Protein 1YWQ (pdb70)

InterPro domains:
  IPR000415 Nitroreductase-like [G3DSA:3.40.109.10] (5-200)
  IPR000415 Nitroreductase-like [SSF55469] (7-200)
  IPR029479 Nitroreductase [PF00881] (12-179)
  IPR033877 Nitroreductase Frm2/Hbn1-like [PTHR43035] (1-200)
  IPR033877 Nitroreductase Frm2/Hbn1-like [cd02140] (8-198)

Organism: Bacillus cereus (strain ATCC 14579 / DSM 31 / CCUG 7414 / JCM 2152 / NBRC 15305 / NCIMB 9373 / NCTC 2599 / NRRL B-3711) (NCBI:txid226900)

Foldseek 3Di:
DLVPDDDVCLVVVQFAQLAAAADPVDDPVLLVVLLVVLLVQAAVVSLSQKDKDKQFDVRQLVLLVLLLVLVVVVDDPVCSCVVSVSSNRQSRFGIKIWMWGQQVSLVVVCVVCVVCVVPSVVSSVVSSVSSVVSSSSSCVSVQKHKHKADSPPSSVVVVCVVVVNPPRIGTDIMMRIHRRDDDGDDDDDDDPCVVDDDD

Nearest PDB structures (foldseek):
  1ywq-assembly1_A-2  TM=1.005E+00  e=2.066E-36  Bacillus cereus ATCC 14579
  8cqv-assembly1_B  TM=9.689E-01  e=6.704E-22  Bacteroides thetaiotaomicron
  2ifa-assembly3_E  TM=9.629E-01  e=3.256E-21  Streptococcus mutans UA159
  4bn6-assembly1_A  TM=9.451E-01  e=3.525E-19  Lactococcus lactis subsp. lactis Il1403
  4bn9-assembly1_A-2  TM=8.929E-01  e=1.140E-19  Lactococcus lactis subsp. lactis Il1403

Radius of gyration: 18.09 Å; Cα contacts (8 Å, |Δi|>4): 304; chains: 1; bounding box: 46×45×54 Å

Sequence (199 aa):
SATTTNLKEAIVNRRSIRKVTKNDAITKERIEEVLKTALHAPTSFNMQSGRMVVLMDGEHEKFWDIVKETLRARVPAENFEATVERLKGFHAGVGTVLFFEDQATVEKMQENAPLYKDQFPFWSHQGNAMLQHTVWMLLSAEGIGASLQHYNPIVDAEVKETWNIPAEWSLVGQMPFGEPNEQPAERTFLPTEDVVKFY

CATH classification: 3.40.109.10

Solvent-accessible surface area: 11622 Å² total; per-residue (Å²): 84,40,134,112,42,82,131,147,81,18,88,97,93,27,59,19,18,104,112,1,47,92,53,145,58,11,55,150,104,69,5,86,94,3,23,131,74,0,107,157,24,91,34,27,110,103,21,107,1,18,75,39,32,45,6,44,67,54,69,0,55,91,0,2,64,15,0,72,83,21,14,114,94,146,32,78,96,138,69,21,110,82,43,5,89,100,5,121,12,1,57,39,0,4,0,0,1,0,0,0,6,15,63,44,30,4,94,106,28,49,112,96,15,67,157,95,106,97,83,0,52,138,48,4,115,90,6,2,52,93,10,11,76,32,0,26,33,27,1,33,14,31,47,2,3,0,0,52,10,101,25,36,102,59,0,26,81,74,0,41,124,43,37,138,18,55,90,83,49,40,9,20,0,0,0,0,0,0,61,50,82,56,158,48,67,153,120,112,148,134,70,92,117,86,93,70,138,185,261

Structure (mmCIF, N/CA/C/O backbone):
data_1YWQ
#
_entry.id   1YWQ
#
_cell.length_a   80.940
_cell.length_b   80.940
_cell.length_c   91.674
_cell.angle_alpha   90.00
_cell.angle_beta   90.00
_cell.angle_gamma   120.00
#
_symmetry.space_group_name_H-M   'P 31 2 1'
#
loop_
_entity.id
_entity.type
_entity.pdbx_description
1 polymer 'Nitroreductase family protein'
2 non-polymer 'FLAVIN MONONUCLEOTIDE'
3 water water
#
loop_
_atom_site.group_PDB
_atom_site.id
_atom_site.type_symbol
_atom_site.label_atom_id
_atom_site.label_alt_id
_atom_site.label_comp_id
_atom_site.label_asym_id
_atom_site.label_entity_id
_atom_site.label_seq_id
_atom_site.pdbx_PDB_ins_code
_atom_site.Cartn_x
_atom_site.Cartn_y
_atom_site.Cartn_z
_atom_site.occupancy
_atom_site.B_iso_or_equiv
_atom_site.auth_seq_id
_atom_site.auth_comp_id
_atom_site.auth_asym_id
_atom_site.auth_atom_id
_atom_site.pdbx_PDB_model_num
ATOM 1 N N . SER A 1 2 ? 4.719 8.655 10.700 1.00 87.71 2 SER A N 1
ATOM 2 C CA . SER A 1 2 ? 3.595 8.937 9.756 1.00 87.95 2 SER A CA 1
ATOM 3 C C . SER A 1 2 ? 4.113 9.609 8.475 1.00 88.38 2 SER A C 1
ATOM 4 O O . SER A 1 2 ? 3.334 9.962 7.582 1.00 88.15 2 SER A O 1
ATOM 7 N N . ALA A 1 3 ? 5.432 9.779 8.392 1.00 89.27 3 ALA A N 1
ATOM 8 C CA . ALA A 1 3 ? 6.070 10.392 7.225 1.00 90.06 3 ALA A CA 1
ATOM 9 C C . ALA A 1 3 ? 6.389 9.317 6.179 1.00 90.87 3 ALA A C 1
ATOM 10 O O . ALA A 1 3 ? 7.016 9.590 5.148 1.00 90.30 3 ALA A O 1
ATOM 12 N N . THR A 1 4 ? 5.961 8.091 6.474 1.00 91.40 4 THR A N 1
ATOM 13 C CA . THR A 1 4 ? 6.150 6.943 5.589 1.00 91.02 4 THR A CA 1
ATOM 14 C C . THR A 1 4 ? 4.777 6.656 4.980 1.00 90.57 4 THR A C 1
ATOM 15 O O . THR A 1 4 ? 4.658 6.159 3.854 1.00 90.09 4 THR A O 1
ATOM 19 N N . THR A 1 5 ? 3.744 6.979 5.755 1.00 89.82 5 THR A N 1
ATOM 20 C CA . THR A 1 5 ? 2.362 6.805 5.334 1.00 88.50 5 THR A CA 1
ATOM 21 C C . THR A 1 5 ? 2.208 7.664 4.087 1.00 86.72 5 THR A C 1
ATOM 22 O O . THR A 1 5 ? 2.192 7.158 2.962 1.00 88.00 5 THR A O 1
ATOM 26 N N . THR A 1 6 ? 2.124 8.974 4.317 1.00 83.55 6 THR A N 1
ATOM 27 C CA . THR A 1 6 ? 1.964 9.976 3.267 1.00 78.77 6 THR A CA 1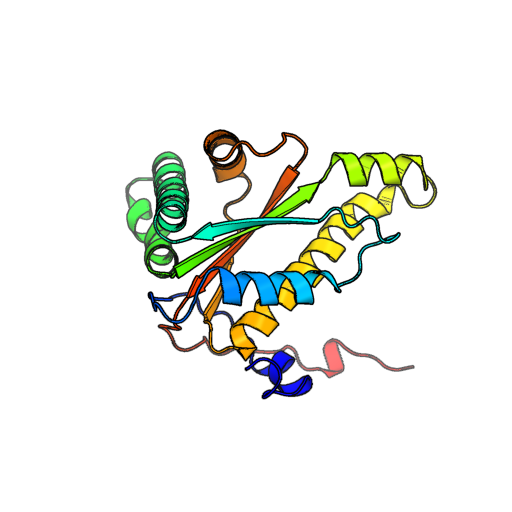
ATOM 28 C C . THR A 1 6 ? 3.055 9.909 2.194 1.00 74.75 6 THR A C 1
ATOM 29 O O . THR A 1 6 ? 4.240 9.774 2.503 1.00 73.31 6 THR A O 1
ATOM 33 N N . ASN A 1 7 ? 2.639 9.996 0.933 1.00 70.66 7 ASN A N 1
ATOM 34 C CA . ASN A 1 7 ? 3.573 9.947 -0.184 1.00 66.91 7 ASN A CA 1
ATOM 35 C 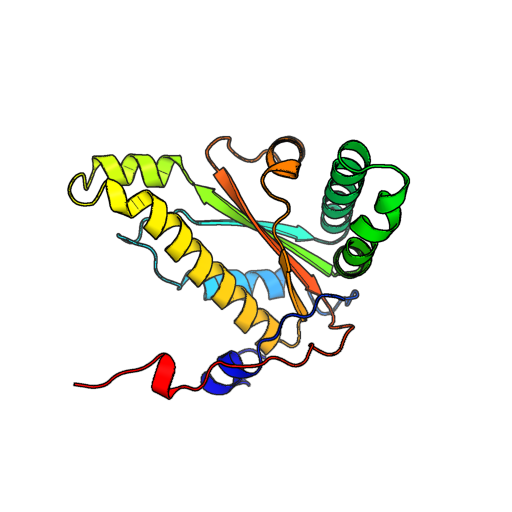C . ASN A 1 7 ? 4.102 11.350 -0.464 1.00 64.63 7 ASN A C 1
ATOM 36 O O . ASN A 1 7 ? 3.600 12.337 0.078 1.00 64.25 7 ASN A O 1
ATOM 41 N N . LEU A 1 8 ? 5.111 11.431 -1.322 1.00 61.14 8 LEU A N 1
ATOM 42 C CA . LEU A 1 8 ? 5.736 12.699 -1.657 1.00 58.15 8 LEU A CA 1
ATOM 43 C C . LEU A 1 8 ? 4.796 13.830 -2.072 1.00 57.55 8 LEU A C 1
ATOM 44 O O . LEU A 1 8 ? 4.749 14.864 -1.409 1.00 57.19 8 LEU A O 1
ATOM 49 N N . LYS A 1 9 ? 4.055 13.645 -3.161 1.00 56.70 9 LYS A N 1
ATOM 50 C CA . LYS A 1 9 ? 3.153 14.691 -3.638 1.00 55.74 9 LYS A CA 1
ATOM 51 C C . LYS A 1 9 ? 2.229 15.270 -2.574 1.00 54.75 9 LYS A C 1
ATOM 52 O O . LYS A 1 9 ? 2.002 16.478 -2.534 1.00 53.83 9 LYS A O 1
ATOM 58 N N . GLU A 1 10 ? 1.685 14.416 -1.719 1.00 54.19 10 GLU A N 1
ATOM 59 C CA . GLU A 1 10 ? 0.792 14.892 -0.674 1.00 53.96 10 GLU A CA 1
ATOM 60 C C . GLU A 1 10 ? 1.543 15.721 0.345 1.00 51.10 10 GLU A C 1
ATOM 61 O O . GLU A 1 10 ? 1.027 16.718 0.839 1.00 51.13 10 GLU A O 1
ATOM 67 N N . ALA A 1 11 ? 2.759 15.297 0.668 1.00 48.20 11 ALA A N 1
ATOM 68 C CA . ALA A 1 11 ? 3.578 16.010 1.639 1.00 45.66 11 ALA A CA 1
ATOM 69 C C . ALA A 1 11 ? 3.826 17.452 1.192 1.00 45.31 11 ALA A C 1
ATOM 70 O O . ALA A 1 11 ? 3.853 18.369 2.015 1.00 45.81 11 ALA A O 1
ATOM 72 N N . ILE A 1 12 ? 3.990 17.643 -0.115 1.00 43.97 12 ILE A N 1
ATOM 73 C CA . ILE A 1 12 ? 4.240 18.960 -0.702 1.00 42.11 12 ILE A CA 1
ATOM 74 C C . ILE A 1 12 ? 3.000 19.848 -0.663 1.00 41.19 12 ILE A C 1
ATOM 75 O O . ILE A 1 12 ? 3.057 21.012 -0.271 1.00 40.65 12 ILE A O 1
ATOM 80 N N . VAL A 1 13 ? 1.883 19.268 -1.081 1.00 41.11 13 VAL A N 1
ATOM 81 C CA . VAL A 1 13 ? 0.604 19.951 -1.162 1.00 40.24 13 VAL A CA 1
ATOM 82 C C . VAL A 1 13 ? -0.128 20.166 0.160 1.00 40.40 13 VAL A C 1
ATOM 83 O O . VAL A 1 13 ? -0.866 21.143 0.312 1.00 40.51 13 VAL A O 1
ATOM 87 N N . ASN A 1 14 ? 0.072 19.266 1.115 1.00 40.07 14 ASN A N 1
ATOM 88 C CA . ASN A 1 14 ? -0.618 19.374 2.397 1.00 41.04 14 ASN A CA 1
ATOM 89 C C . ASN A 1 14 ? 0.112 20.157 3.482 1.00 41.07 14 ASN A C 1
ATOM 90 O O . ASN A 1 14 ? -0.459 20.463 4.533 1.00 41.73 14 ASN A O 1
ATOM 95 N N . ARG A 1 15 ? 1.375 20.475 3.248 1.00 40.06 15 ARG A N 1
ATOM 96 C CA . ARG A 1 15 ? 2.121 21.246 4.229 1.00 39.32 15 ARG A CA 1
ATOM 97 C C . ARG A 1 15 ? 1.564 22.670 4.164 1.00 38.40 15 ARG A C 1
ATOM 98 O O . ARG A 1 15 ? 1.527 23.278 3.092 1.00 38.99 15 ARG A O 1
ATOM 106 N N . ARG A 1 16 ? 1.087 23.178 5.297 1.00 37.20 16 ARG A N 1
ATOM 107 C CA . ARG A 1 16 ? 0.545 24.531 5.357 1.00 36.12 16 ARG A CA 1
ATOM 108 C C . ARG A 1 16 ? 1.089 25.220 6.593 1.00 37.11 16 ARG A C 1
ATOM 109 O O . ARG A 1 16 ? 1.647 24.572 7.476 1.00 38.53 16 ARG A O 1
ATOM 117 N N . SER A 1 17 ? 0.931 26.535 6.661 1.00 37.81 17 SER A N 1
ATOM 118 C CA . SER A 1 17 ? 1.410 27.281 7.817 1.00 39.10 17 SER A CA 1
ATOM 119 C C . SER A 1 17 ? 0.335 27.259 8.906 1.00 40.46 17 SER A C 1
ATOM 120 O O . SER A 1 17 ? -0.767 27.785 8.712 1.00 41.38 17 SER A O 1
ATOM 123 N N . ILE A 1 18 ? 0.645 26.623 10.035 1.00 40.52 18 ILE A N 1
ATOM 124 C CA . ILE A 1 18 ? -0.287 26.562 11.162 1.00 40.56 18 ILE A CA 1
ATOM 125 C C . ILE A 1 18 ? 0.334 27.431 12.249 1.00 41.25 18 ILE A C 1
ATOM 126 O O . ILE A 1 18 ? 1.269 27.011 12.933 1.00 40.91 18 ILE A O 1
ATOM 131 N N . ARG A 1 19 ? -0.196 28.643 12.396 1.00 42.07 19 ARG A N 1
ATOM 132 C CA . ARG A 1 19 ? 0.331 29.615 13.347 1.00 42.60 19 ARG A CA 1
ATOM 133 C C . ARG A 1 19 ? -0.139 29.520 14.802 1.00 42.89 19 ARG A C 1
ATOM 134 O O . ARG A 1 19 ? 0.346 30.255 15.661 1.00 41.51 19 ARG A O 1
ATOM 142 N N . LYS A 1 20 ? -1.082 28.626 15.079 1.00 43.82 20 LYS A N 1
ATOM 143 C CA . LYS A 1 20 ? -1.553 28.421 16.446 1.00 44.69 20 LYS A CA 1
ATOM 144 C C . LYS A 1 20 ? -1.416 26.939 16.720 1.00 45.29 20 LYS A C 1
ATOM 145 O O . LYS A 1 20 ? -2.066 26.123 16.066 1.00 46.08 20 LYS A O 1
ATOM 151 N N . VAL A 1 21 ? -0.548 26.592 17.664 1.00 45.37 21 VAL A N 1
ATOM 152 C CA . VAL A 1 21 ? -0.330 25.197 18.026 1.00 45.24 21 VAL A CA 1
ATOM 153 C C . VAL A 1 21 ? -0.346 25.015 19.546 1.00 47.28 21 VAL A C 1
ATOM 154 O O . VAL A 1 21 ? 0.114 25.881 20.292 1.00 48.20 21 VAL A O 1
ATOM 158 N N . THR A 1 22 ? -0.897 23.895 20.002 1.00 48.64 22 THR A N 1
ATOM 159 C CA . THR A 1 22 ? -0.964 23.608 21.430 1.00 50.83 22 THR A CA 1
ATOM 160 C C . THR A 1 22 ? 0.038 22.522 21.784 1.00 52.74 22 THR A C 1
ATOM 161 O O . THR A 1 22 ? 0.915 22.189 20.986 1.00 52.62 22 THR A O 1
ATOM 165 N N . LYS A 1 23 ? -0.096 21.965 22.981 1.00 54.84 23 LYS A N 1
ATOM 166 C CA . LYS A 1 23 ? 0.816 20.921 23.420 1.00 56.21 23 LYS A CA 1
ATOM 167 C C . LYS A 1 23 ? 0.245 19.517 23.247 1.00 56.54 23 LYS A C 1
ATOM 168 O O . LYS A 1 23 ? -0.964 19.326 23.068 1.00 56.00 23 LYS A O 1
ATOM 174 N N . ASN A 1 24 ? 1.143 18.542 23.281 1.00 57.22 24 ASN A N 1
ATOM 175 C CA . ASN A 1 24 ? 0.793 17.139 23.134 1.00 58.33 24 ASN A CA 1
ATOM 176 C C . ASN A 1 24 ? 2.010 16.335 23.572 1.00 59.89 24 ASN A C 1
ATOM 177 O O . ASN A 1 24 ? 3.123 16.593 23.114 1.00 60.36 24 ASN A O 1
ATOM 182 N N . ASP A 1 25 ? 1.804 15.365 24.458 1.00 61.34 25 ASP A N 1
ATOM 183 C CA . ASP A 1 25 ? 2.913 14.555 24.953 1.00 62.28 25 ASP A CA 1
ATOM 184 C C . ASP A 1 25 ? 3.407 13.501 23.967 1.00 61.26 25 ASP A C 1
ATOM 185 O O . ASP A 1 25 ? 4.445 12.878 24.190 1.00 59.69 25 ASP A O 1
ATOM 190 N N . ALA A 1 26 ? 2.663 13.309 22.879 1.00 60.37 26 ALA A N 1
ATOM 191 C CA . ALA A 1 26 ? 3.032 12.343 21.842 1.00 59.26 26 ALA A CA 1
ATOM 192 C C . ALA A 1 26 ? 4.198 12.904 21.026 1.00 58.59 26 ALA A C 1
ATOM 193 O O . ALA A 1 26 ? 5.024 12.156 20.492 1.00 58.92 26 ALA A O 1
ATOM 195 N N . ILE A 1 27 ? 4.246 14.231 20.938 1.00 56.70 27 ILE A N 1
ATOM 196 C CA . ILE A 1 27 ? 5.293 14.938 20.213 1.00 53.50 27 ILE A CA 1
ATOM 197 C C . ILE A 1 27 ? 6.498 15.020 21.145 1.00 52.20 27 ILE A C 1
ATOM 198 O O . ILE A 1 27 ? 6.599 15.929 21.968 1.00 50.54 27 ILE A O 1
ATOM 203 N N . THR A 1 28 ? 7.406 14.055 21.000 1.00 51.99 28 THR A N 1
ATOM 204 C CA . THR A 1 28 ? 8.597 13.949 21.842 1.00 52.75 28 THR A CA 1
ATOM 205 C C . THR A 1 28 ? 9.920 14.315 21.183 1.00 53.33 28 THR A C 1
ATOM 206 O O . THR A 1 28 ? 10.068 14.244 19.962 1.00 54.28 28 THR A O 1
ATOM 210 N N . LYS A 1 29 ? 10.888 14.678 22.021 1.00 53.36 29 LYS A N 1
ATOM 211 C CA . LYS A 1 29 ? 12.226 15.035 21.573 1.00 53.67 29 LYS A CA 1
ATOM 212 C C . LYS A 1 29 ? 12.774 13.980 20.613 1.00 55.34 29 LYS A C 1
ATOM 213 O O . LYS A 1 29 ? 13.516 14.299 19.686 1.00 56.91 29 LYS A O 1
ATOM 219 N N . GLU A 1 30 ? 12.401 12.724 20.844 1.00 57.09 30 GLU A N 1
ATOM 220 C CA . GLU A 1 30 ? 12.852 11.610 20.016 1.00 57.44 30 GLU A CA 1
ATOM 221 C C . GLU A 1 30 ? 12.265 11.710 18.620 1.00 55.33 30 GLU A C 1
ATOM 222 O O . GLU A 1 30 ? 12.988 11.601 17.632 1.00 54.01 30 GLU A O 1
ATOM 228 N N . ARG A 1 31 ? 10.954 11.916 18.540 1.00 54.13 31 ARG A N 1
ATOM 229 C CA . ARG A 1 31 ? 10.297 12.026 17.246 1.00 54.45 31 ARG A CA 1
ATOM 230 C C . ARG A 1 31 ? 10.871 13.205 16.473 1.00 54.07 31 ARG A C 1
ATOM 231 O O . ARG A 1 31 ? 11.104 13.111 15.268 1.00 56.00 31 ARG A O 1
ATOM 239 N N . ILE A 1 32 ? 11.101 14.314 17.168 1.00 52.55 32 ILE A N 1
ATOM 240 C CA . ILE A 1 32 ? 11.662 15.502 16.540 1.00 52.05 32 ILE A CA 1
ATOM 241 C C . ILE A 1 32 ? 13.040 15.155 15.997 1.00 52.47 32 ILE A C 1
ATOM 242 O O . ILE A 1 32 ? 13.400 15.524 14.879 1.00 51.40 32 ILE A O 1
ATOM 247 N N . GLU A 1 33 ? 13.798 14.437 16.814 1.00 53.76 33 GLU A N 1
ATOM 248 C CA . GLU A 1 33 ? 15.139 13.995 16.472 1.00 54.94 33 GLU A CA 1
ATOM 249 C C . GLU A 1 33 ? 15.141 13.304 15.107 1.00 53.95 33 GLU A C 1
ATOM 250 O O . GLU A 1 33 ? 15.953 13.624 14.238 1.00 53.06 33 GLU A O 1
ATOM 256 N N . GLU A 1 34 ? 14.234 12.350 14.923 1.00 52.96 34 GLU A N 1
ATOM 257 C CA . GLU A 1 34 ? 14.156 11.632 13.659 1.00 54.34 34 GLU A CA 1
ATOM 258 C C . GLU A 1 34 ? 13.927 12.577 12.491 1.00 51.61 34 GLU A C 1
ATOM 259 O O . GLU A 1 34 ? 14.611 12.489 11.470 1.00 51.75 34 GLU A O 1
ATOM 265 N N . VAL A 1 35 ? 12.966 13.481 12.645 1.00 48.80 35 VAL A N 1
ATOM 266 C CA . VAL A 1 35 ? 12.649 14.439 11.595 1.00 46.17 35 VAL A CA 1
ATOM 267 C C . VAL A 1 35 ? 13.871 15.235 11.152 1.00 45.63 35 VAL A C 1
ATOM 268 O O . VAL A 1 35 ? 14.125 15.382 9.962 1.00 45.32 35 VAL A O 1
ATOM 272 N N . LEU A 1 36 ? 14.626 15.750 12.114 1.00 45.12 36 LEU A N 1
ATOM 273 C CA . LEU A 1 36 ? 15.809 16.528 11.796 1.00 45.32 36 LEU A CA 1
ATOM 274 C C . LEU A 1 36 ? 16.909 15.708 11.147 1.00 47.75 36 LEU A C 1
ATOM 275 O O . LEU A 1 36 ? 17.662 16.233 10.319 1.00 48.36 36 LEU A O 1
ATOM 280 N N . LYS A 1 37 ? 17.010 14.429 11.513 1.00 48.56 37 LYS A N 1
ATOM 281 C CA . LYS A 1 37 ? 18.047 13.579 10.939 1.00 48.26 37 LYS A CA 1
ATOM 282 C C . LYS A 1 37 ? 17.735 13.291 9.475 1.00 46.20 37 LYS A C 1
ATOM 283 O O . LYS A 1 37 ? 18.637 13.169 8.647 1.00 45.83 37 LYS A O 1
ATOM 289 N N . THR A 1 38 ? 16.451 13.202 9.155 1.00 44.28 38 THR A N 1
ATOM 290 C CA . THR A 1 38 ? 16.037 12.957 7.784 1.00 43.12 38 THR A CA 1
ATOM 291 C C . THR A 1 38 ? 16.219 14.240 6.973 1.00 43.06 38 THR A C 1
ATOM 292 O O . THR A 1 38 ? 16.758 14.216 5.865 1.00 44.68 38 THR A O 1
ATOM 296 N N . ALA A 1 39 ? 15.771 15.357 7.545 1.00 41.38 39 ALA A N 1
ATOM 297 C CA . ALA A 1 39 ? 15.853 16.667 6.904 1.00 38.76 39 ALA A CA 1
ATOM 298 C C . ALA A 1 39 ? 17.280 17.043 6.531 1.00 38.18 39 ALA A C 1
ATOM 299 O O . ALA A 1 39 ? 17.497 17.760 5.554 1.00 37.35 39 ALA A O 1
ATOM 301 N N . LEU A 1 40 ? 18.253 16.564 7.301 1.00 36.72 40 LEU A N 1
ATOM 302 C CA . LEU A 1 40 ? 19.643 16.875 7.013 1.00 36.45 40 LEU A CA 1
ATOM 303 C C . LEU A 1 40 ? 20.135 16.240 5.721 1.00 37.17 40 LEU A C 1
ATOM 304 O O . LEU A 1 40 ? 21.306 16.372 5.361 1.00 38.12 40 LEU A O 1
ATOM 309 N N . HIS A 1 41 ? 19.245 15.549 5.017 1.00 36.72 41 HIS A N 1
ATOM 310 C CA . HIS A 1 41 ? 19.627 14.967 3.739 1.00 36.70 41 HIS A CA 1
ATOM 311 C C . HIS A 1 41 ? 19.432 16.005 2.644 1.00 36.13 41 HIS A C 1
ATOM 312 O O . HIS A 1 41 ? 19.773 15.767 1.488 1.00 36.52 41 HIS A O 1
ATOM 319 N N . ALA A 1 42 ? 18.865 17.153 3.011 1.00 35.17 42 ALA A N 1
ATOM 320 C CA . ALA A 1 42 ? 18.675 18.239 2.058 1.00 34.44 42 ALA A CA 1
ATOM 321 C C . ALA A 1 42 ? 20.102 18.626 1.678 1.00 33.52 42 ALA A C 1
ATOM 322 O O . ALA A 1 42 ? 21.004 18.571 2.509 1.00 33.49 42 ALA A O 1
ATOM 324 N N . PRO A 1 43 ? 20.329 19.017 0.419 1.00 32.56 43 PRO A N 1
ATOM 325 C CA . PRO A 1 43 ? 21.674 19.394 -0.031 1.00 31.88 43 PRO A CA 1
ATOM 326 C C . PRO A 1 43 ? 22.160 20.803 0.316 1.00 32.81 43 PRO A C 1
ATOM 327 O O . PRO A 1 43 ? 21.366 21.701 0.599 1.00 32.20 43 PRO A O 1
ATOM 331 N N . THR A 1 44 ? 23.482 20.972 0.293 1.00 32.79 44 THR A N 1
ATOM 332 C CA . THR A 1 44 ? 24.131 22.257 0.555 1.00 32.61 44 THR A CA 1
ATOM 333 C C . THR A 1 44 ? 25.195 22.469 -0.531 1.00 32.29 44 THR A C 1
ATOM 334 O O . THR A 1 44 ? 25.752 21.502 -1.048 1.00 31.00 44 THR A O 1
ATOM 338 N N . SER A 1 45 ? 25.462 23.723 -0.891 1.00 32.68 45 SER A N 1
ATOM 339 C CA . SER A 1 45 ? 26.459 24.019 -1.921 1.00 34.33 45 SER A CA 1
ATOM 340 C C . SER A 1 45 ? 27.819 23.477 -1.497 1.00 35.67 45 SER A C 1
ATOM 341 O O . SER A 1 45 ? 28.275 23.742 -0.381 1.00 36.78 45 SER A O 1
ATOM 344 N N . PHE A 1 46 ? 28.471 22.729 -2.388 1.00 35.84 46 PHE A N 1
ATOM 345 C CA . PHE A 1 46 ? 29.764 22.123 -2.078 1.00 35.96 46 PHE A CA 1
ATOM 346 C C . PHE A 1 46 ? 29.637 21.263 -0.827 1.00 35.82 46 PHE A C 1
ATOM 347 O O . PHE A 1 46 ? 30.625 20.983 -0.151 1.00 34.57 46 PHE A O 1
ATOM 355 N N . ASN A 1 47 ? 28.410 20.861 -0.514 1.00 35.15 47 ASN A N 1
ATOM 356 C CA . ASN A 1 47 ? 28.167 20.043 0.657 1.00 35.10 47 ASN A CA 1
ATOM 357 C C . ASN A 1 47 ? 28.805 20.691 1.884 1.00 34.15 47 ASN A C 1
ATOM 358 O O . ASN A 1 47 ? 29.247 19.998 2.795 1.00 34.30 47 ASN A O 1
ATOM 363 N N . MET A 1 48 ? 28.850 22.023 1.905 1.00 33.69 48 MET A N 1
ATOM 364 C CA . MET A 1 48 ? 29.446 22.746 3.026 1.00 31.34 48 MET A CA 1
ATOM 365 C C . MET A 1 48 ? 28.652 22.579 4.317 1.00 31.32 48 MET A C 1
ATOM 366 O O . MET A 1 48 ? 29.178 22.815 5.405 1.00 31.26 48 MET A O 1
ATOM 371 N N . GLN A 1 49 ? 27.393 22.163 4.196 1.00 31.20 49 GLN A N 1
ATOM 372 C CA . GLN A 1 49 ? 26.538 21.939 5.361 1.00 32.72 49 GLN A CA 1
ATOM 373 C C . GLN A 1 49 ? 26.684 23.011 6.447 1.00 33.15 49 GLN A C 1
ATOM 374 O O . GLN A 1 49 ? 26.908 22.675 7.614 1.00 33.35 49 GLN A O 1
ATOM 380 N N . SER A 1 50 ? 26.551 24.286 6.083 1.00 32.82 50 SER A N 1
ATOM 381 C CA . SER A 1 50 ? 26.698 25.370 7.057 1.00 31.53 50 SER A CA 1
ATOM 382 C C . SER A 1 50 ? 25.495 25.565 7.978 1.00 30.53 50 SER A C 1
ATOM 383 O O . SER A 1 50 ? 25.553 26.340 8.931 1.00 29.84 50 SER A O 1
ATOM 386 N N . GLY A 1 51 ? 24.414 24.846 7.696 1.00 30.97 51 GLY A N 1
ATOM 387 C CA . GLY A 1 51 ? 23.214 24.946 8.506 1.00 30.75 51 GLY A CA 1
ATOM 388 C C . GLY A 1 51 ? 23.388 24.359 9.892 1.00 32.31 51 GLY A C 1
ATOM 389 O O . GLY A 1 51 ? 24.108 23.376 10.080 1.00 33.22 51 GLY A O 1
ATOM 390 N N . ARG A 1 52 ? 22.716 24.972 10.862 1.00 33.30 52 ARG A N 1
ATOM 391 C CA . ARG A 1 52 ? 22.765 24.557 12.264 1.00 33.39 52 ARG A CA 1
ATOM 392 C C . ARG A 1 52 ? 21.372 24.688 12.860 1.00 33.33 52 ARG A C 1
ATOM 393 O O . ARG A 1 52 ? 20.697 25.686 12.628 1.00 33.34 52 ARG A O 1
ATOM 401 N N . MET A 1 53 ? 20.937 23.691 13.623 1.00 33.76 53 MET A N 1
ATOM 402 C CA . MET A 1 53 ? 19.613 23.752 14.238 1.00 34.31 53 MET A CA 1
ATOM 403 C C . MET A 1 53 ? 19.660 23.558 15.752 1.00 36.08 53 MET A C 1
ATOM 404 O O . MET A 1 53 ? 20.284 22.624 16.254 1.00 36.37 53 MET A O 1
ATOM 409 N N . VAL A 1 54 ? 19.005 24.462 16.473 1.00 37.29 54 VAL A N 1
ATOM 410 C CA . VAL A 1 54 ? 18.927 24.392 17.926 1.00 37.71 54 VAL A CA 1
ATOM 411 C C . VAL A 1 54 ? 17.449 24.307 18.294 1.00 38.20 54 VAL A C 1
ATOM 412 O O . VAL A 1 54 ? 16.710 25.266 18.112 1.00 39.82 54 VAL A O 1
ATOM 416 N N . VAL A 1 55 ? 17.021 23.155 18.800 1.00 38.73 55 VAL A N 1
ATOM 417 C CA . VAL A 1 55 ? 15.625 22.952 19.166 1.00 38.82 55 VAL A CA 1
ATOM 418 C C . VAL A 1 55 ? 15.333 23.271 20.633 1.00 39.77 55 VAL A C 1
ATOM 419 O O . VAL A 1 55 ? 15.967 22.730 21.537 1.00 39.85 55 VAL A O 1
ATOM 423 N N . LEU A 1 56 ? 14.369 24.158 20.857 1.00 40.48 56 LEU A N 1
ATOM 424 C CA . LEU A 1 56 ? 13.971 24.541 22.203 1.00 41.45 56 LEU A CA 1
ATOM 425 C C . LEU A 1 56 ? 12.656 23.853 22.507 1.00 44.16 56 LEU A C 1
ATOM 426 O O . LEU A 1 56 ? 11.667 24.040 21.798 1.00 44.24 56 LEU A O 1
ATOM 431 N N . MET A 1 57 ? 12.648 23.056 23.569 1.00 47.33 57 MET A N 1
ATOM 432 C CA . MET A 1 57 ? 11.456 22.322 23.955 1.00 50.18 57 MET A CA 1
ATOM 433 C C . MET A 1 57 ? 10.866 22.827 25.269 1.00 53.31 57 MET A C 1
ATOM 434 O O . MET A 1 57 ? 11.583 23.287 26.160 1.00 54.38 57 MET A O 1
ATOM 439 N N . ASP A 1 58 ? 9.543 22.747 25.352 1.00 57.10 58 ASP A N 1
ATOM 440 C CA . ASP A 1 58 ? 8.751 23.164 26.510 1.00 61.20 58 ASP A CA 1
ATOM 441 C C . ASP A 1 58 ? 9.289 24.294 27.382 1.00 59.81 58 ASP A C 1
ATOM 442 O O . ASP A 1 58 ? 9.090 25.465 27.065 1.00 60.49 58 ASP A O 1
ATOM 447 N N . GLY A 1 59 ? 9.944 23.958 28.486 1.00 57.21 59 GLY A N 1
ATOM 448 C CA . GLY A 1 59 ? 10.466 25.005 29.342 1.00 56.03 59 GLY A CA 1
ATOM 449 C C . GLY A 1 59 ? 11.223 26.096 28.593 1.00 55.65 59 GLY A C 1
ATOM 450 O O . GLY A 1 59 ? 10.926 27.287 28.728 1.00 54.08 59 GLY A O 1
ATOM 451 N N . GLU A 1 60 ? 12.203 25.682 27.794 1.00 55.58 60 GLU A N 1
ATOM 452 C CA . GLU A 1 60 ? 13.037 26.608 27.032 1.00 54.84 60 GLU A CA 1
ATOM 453 C C . GLU A 1 60 ? 12.315 27.208 25.834 1.00 53.98 60 GLU A C 1
ATOM 454 O O . GLU A 1 60 ? 12.656 28.297 25.371 1.00 52.88 60 GLU A O 1
ATOM 460 N N . HIS A 1 61 ? 11.327 26.481 25.331 1.00 53.19 61 HIS A N 1
ATOM 461 C CA . HIS A 1 61 ? 10.523 26.938 24.207 1.00 52.27 61 HIS A CA 1
ATOM 462 C C . HIS A 1 61 ? 9.807 28.220 24.617 1.00 52.16 61 HIS A C 1
ATOM 463 O O . HIS A 1 61 ? 9.956 29.260 23.981 1.00 52.36 61 HIS A O 1
ATOM 470 N N . GLU A 1 62 ? 9.041 28.142 25.698 1.00 52.58 62 GLU A N 1
ATOM 471 C CA . GLU A 1 62 ? 8.296 29.293 26.181 1.00 52.99 62 GLU A CA 1
ATOM 472 C C . GLU A 1 62 ? 9.207 30.461 26.533 1.00 51.92 62 GLU A C 1
ATOM 473 O O . GLU A 1 62 ? 8.855 31.619 26.301 1.00 51.06 62 GLU A O 1
ATOM 479 N N . LYS A 1 63 ? 10.381 30.157 27.082 1.00 50.79 63 LYS A N 1
ATOM 480 C CA . LYS A 1 63 ? 11.331 31.197 27.459 1.00 49.59 63 LYS A CA 1
ATOM 481 C C . LYS A 1 63 ? 11.725 32.050 26.256 1.00 48.25 63 LYS A C 1
ATOM 482 O O . LYS A 1 63 ? 11.879 33.268 26.370 1.00 49.32 63 LYS A O 1
ATOM 488 N N . PHE A 1 64 ? 11.883 31.407 25.102 1.00 46.36 64 PHE A N 1
ATOM 489 C CA . PHE A 1 64 ? 12.249 32.108 23.876 1.00 43.95 64 PHE A CA 1
ATOM 490 C C . PHE A 1 64 ? 11.160 33.085 23.471 1.00 42.50 64 PHE A C 1
ATOM 491 O O . PHE A 1 64 ? 11.420 34.258 23.215 1.00 40.83 64 PHE A O 1
ATOM 499 N N . TRP A 1 65 ? 9.934 32.590 23.406 1.00 42.25 65 TRP A N 1
ATOM 500 C CA . TRP A 1 65 ? 8.835 33.439 23.007 1.00 44.14 65 TRP A CA 1
ATOM 501 C C . TRP A 1 65 ? 8.578 34.554 23.997 1.00 44.95 65 TRP A C 1
ATOM 502 O O . TRP A 1 65 ? 7.962 35.562 23.655 1.00 46.39 65 TRP A O 1
ATOM 513 N N . ASP A 1 66 ? 9.060 34.387 25.221 1.00 45.40 66 ASP A N 1
ATOM 514 C CA . ASP A 1 66 ? 8.894 35.436 26.209 1.00 45.61 66 ASP A CA 1
ATOM 515 C C . ASP A 1 66 ? 9.936 36.482 25.852 1.00 45.00 66 ASP A C 1
ATOM 516 O O . ASP A 1 66 ? 9.698 37.685 25.988 1.00 46.08 66 ASP A O 1
ATOM 521 N N . ILE A 1 67 ? 11.086 36.012 25.375 1.00 44.03 67 ILE A N 1
ATOM 522 C CA . ILE A 1 67 ? 12.171 36.899 24.960 1.00 43.18 67 ILE A CA 1
ATOM 523 C C . ILE A 1 67 ? 11.688 37.772 23.803 1.00 42.19 67 ILE A C 1
ATOM 524 O O . ILE A 1 67 ? 11.949 38.976 23.763 1.00 41.96 67 ILE A O 1
ATOM 529 N N . VAL A 1 68 ? 10.984 37.153 22.860 1.00 41.41 68 VAL A N 1
ATOM 530 C CA . VAL A 1 68 ? 10.451 37.873 21.711 1.00 40.86 68 VAL A CA 1
ATOM 531 C C . VAL A 1 68 ? 9.454 38.932 22.195 1.00 42.17 68 VAL A C 1
ATOM 532 O O . VAL A 1 68 ? 9.545 40.108 21.832 1.00 41.77 68 VAL A O 1
ATOM 536 N N . LYS A 1 69 ? 8.509 38.500 23.024 1.00 43.10 69 LYS A N 1
ATOM 537 C CA . LYS A 1 69 ? 7.493 39.385 23.568 1.00 43.82 69 LYS A CA 1
ATOM 538 C C . LYS A 1 69 ? 8.115 40.603 24.240 1.00 44.37 69 LYS A C 1
ATOM 539 O O . LYS A 1 69 ? 7.666 41.733 24.040 1.00 45.59 69 LYS A O 1
ATOM 545 N N . GLU A 1 70 ? 9.150 40.369 25.037 1.00 43.78 70 GLU A N 1
ATOM 546 C CA . GLU A 1 70 ? 9.813 41.450 25.745 1.00 42.87 70 GLU A CA 1
ATOM 547 C C . GLU A 1 70 ? 10.622 42.354 24.838 1.00 42.36 70 GLU A C 1
ATOM 548 O O . GLU A 1 70 ? 10.696 43.561 25.063 1.00 42.59 70 GLU A O 1
ATOM 554 N N . THR A 1 71 ? 11.237 41.769 23.816 1.00 42.11 71 THR A N 1
ATOM 555 C CA . THR A 1 71 ? 12.032 42.542 22.872 1.00 41.86 71 THR A CA 1
ATOM 556 C C . THR A 1 71 ? 11.106 43.478 22.114 1.00 41.98 71 THR A C 1
ATOM 557 O O . THR A 1 71 ? 11.477 44.605 21.784 1.00 43.05 71 THR A O 1
ATOM 561 N N . LEU A 1 72 ? 9.898 42.998 21.836 1.00 41.30 72 LEU A N 1
ATOM 562 C CA . LEU A 1 72 ? 8.911 43.790 21.121 1.00 40.81 72 LEU A CA 1
ATOM 563 C C . LEU A 1 72 ? 8.355 44.878 22.029 1.00 41.54 72 LEU A C 1
ATOM 564 O O . LEU A 1 72 ? 8.020 45.973 21.576 1.00 41.64 72 LEU A O 1
ATOM 569 N N . ARG A 1 73 ? 8.270 44.575 23.319 1.00 42.04 73 ARG A N 1
ATOM 570 C CA . ARG A 1 73 ? 7.765 45.539 24.283 1.00 43.03 73 ARG A CA 1
ATOM 571 C C . ARG A 1 73 ? 8.624 46.803 24.350 1.00 43.51 73 ARG A C 1
ATOM 572 O O . ARG A 1 73 ? 8.126 47.887 24.655 1.00 43.76 73 ARG A O 1
ATOM 580 N N . ALA A 1 74 ? 9.910 46.669 24.057 1.00 43.50 74 ALA A N 1
ATOM 581 C CA . ALA A 1 74 ? 10.810 47.811 24.107 1.00 43.11 74 ALA A CA 1
ATOM 582 C C . ALA A 1 74 ? 10.933 48.545 22.774 1.00 43.27 74 ALA A C 1
ATOM 583 O O . ALA A 1 74 ? 11.461 49.656 22.721 1.00 44.25 74 ALA A O 1
ATOM 585 N N . ARG A 1 75 ? 10.437 47.938 21.701 1.00 43.38 75 ARG A N 1
ATOM 586 C CA . ARG A 1 75 ? 10.552 48.546 20.381 1.00 43.55 75 ARG A CA 1
ATOM 587 C C . ARG A 1 75 ? 9.240 49.036 19.791 1.00 41.97 75 ARG A C 1
ATOM 588 O O . ARG A 1 75 ? 9.237 49.685 18.747 1.00 42.12 75 ARG A O 1
ATOM 596 N N . VAL A 1 76 ? 8.132 48.741 20.463 1.00 41.30 76 VAL A N 1
ATOM 597 C CA . VAL A 1 76 ? 6.811 49.139 19.976 1.00 40.95 76 VAL A CA 1
ATOM 598 C C . VAL A 1 76 ? 6.059 50.115 20.879 1.00 40.75 76 VAL A C 1
ATOM 599 O O . VAL A 1 76 ? 6.036 49.959 22.099 1.00 40.09 76 VAL A O 1
ATOM 603 N N . PRO A 1 77 ? 5.437 51.144 20.280 1.00 40.13 77 PRO A N 1
ATOM 604 C CA . PRO A 1 77 ? 4.668 52.145 21.028 1.00 39.46 77 PRO A CA 1
ATOM 605 C C . PRO A 1 77 ? 3.585 51.459 21.860 1.00 39.15 77 PRO A C 1
ATOM 606 O O . PRO A 1 77 ? 3.034 50.439 21.445 1.00 39.86 77 PRO A O 1
ATOM 610 N N . ALA A 1 78 ? 3.284 52.024 23.026 1.00 39.46 78 ALA A N 1
ATOM 611 C CA . ALA A 1 78 ? 2.288 51.461 23.938 1.00 39.92 78 ALA A CA 1
ATOM 612 C C . ALA A 1 78 ? 0.978 51.033 23.284 1.00 41.04 78 ALA A C 1
ATOM 613 O O . ALA A 1 78 ? 0.471 49.944 23.551 1.00 42.47 78 ALA A O 1
ATOM 615 N N . GLU A 1 79 ? 0.435 51.888 22.426 1.00 41.81 79 GLU A N 1
ATOM 616 C CA . GLU A 1 79 ? -0.832 51.619 21.748 1.00 41.93 79 GLU A CA 1
ATOM 617 C C . GLU A 1 79 ? -0.852 50.405 20.824 1.00 42.32 79 GLU A C 1
ATOM 618 O O . GLU A 1 79 ? -1.917 49.865 20.536 1.00 43.91 79 GLU A O 1
ATOM 624 N N . ASN A 1 80 ? 0.314 49.972 20.360 1.00 43.00 80 ASN A N 1
ATOM 625 C CA . ASN A 1 80 ? 0.385 48.849 19.429 1.00 43.98 80 ASN A CA 1
ATOM 626 C C . ASN A 1 80 ? 0.924 47.563 20.023 1.00 44.13 80 ASN A C 1
ATOM 627 O O . ASN A 1 80 ? 0.844 46.508 19.402 1.00 44.20 80 ASN A O 1
ATOM 632 N N . PHE A 1 81 ? 1.474 47.649 21.224 1.00 44.08 81 PHE A N 1
ATOM 633 C CA . PHE A 1 81 ? 2.045 46.478 21.861 1.00 44.20 81 PHE A CA 1
ATOM 634 C C . PHE A 1 81 ? 1.167 45.234 21.852 1.00 44.77 81 PHE A C 1
ATOM 635 O O . PHE A 1 81 ? 1.514 44.228 21.242 1.00 45.07 81 PHE A O 1
ATOM 643 N N . GLU A 1 82 ? 0.031 45.299 22.534 1.00 45.99 82 GLU A N 1
ATOM 644 C CA . GLU A 1 82 ? -0.854 44.150 22.628 1.00 46.78 82 GLU A CA 1
ATOM 645 C C . GLU A 1 82 ? -1.212 43.548 21.276 1.00 45.41 82 GLU A C 1
ATOM 646 O O . GLU A 1 82 ? -1.274 42.327 21.137 1.00 45.95 82 GLU A O 1
ATOM 652 N N . ALA A 1 83 ? -1.427 44.395 20.277 1.00 43.46 83 ALA A N 1
ATOM 653 C CA . ALA A 1 83 ? -1.765 43.913 18.940 1.00 41.82 83 ALA A CA 1
ATOM 654 C C . ALA A 1 83 ? -0.574 43.211 18.295 1.00 42.07 83 ALA A C 1
ATOM 655 O O . ALA A 1 83 ? -0.732 42.221 17.587 1.00 43.72 83 ALA A O 1
ATOM 657 N N . THR A 1 84 ? 0.621 43.729 18.548 1.00 41.38 84 THR A N 1
ATOM 658 C CA . THR A 1 84 ? 1.849 43.174 17.990 1.00 39.87 84 THR A CA 1
ATOM 659 C C . THR A 1 84 ? 2.238 41.815 18.556 1.00 39.93 84 THR A C 1
ATOM 660 O O . THR A 1 84 ? 2.740 40.962 17.829 1.00 40.03 84 THR A O 1
ATOM 664 N N . VAL A 1 85 ? 2.018 41.614 19.851 1.00 40.69 85 VAL A N 1
ATOM 665 C CA . VAL A 1 85 ? 2.394 40.357 20.491 1.00 40.52 85 VAL A CA 1
ATOM 666 C C . VAL A 1 85 ? 1.267 39.331 20.568 1.00 40.80 85 VAL A C 1
ATOM 667 O O . VAL A 1 85 ? 1.458 38.236 21.087 1.00 42.08 85 VAL A O 1
ATOM 671 N N . GLU A 1 86 ? 0.100 39.680 20.042 1.00 41.46 86 GLU A N 1
ATOM 672 C CA . GLU A 1 86 ? -1.041 38.772 20.062 1.00 42.78 86 GLU A CA 1
ATOM 673 C C . GLU A 1 86 ? -0.726 37.429 19.399 1.00 42.53 86 GLU A C 1
ATOM 674 O O . GLU A 1 86 ? -1.048 36.361 19.934 1.00 41.27 86 GLU A O 1
ATOM 680 N N . ARG A 1 87 ? -0.094 37.489 18.230 1.00 41.09 87 ARG A N 1
ATOM 681 C CA . ARG A 1 87 ? 0.254 36.284 17.486 1.00 40.30 87 ARG A CA 1
ATOM 682 C C . ARG A 1 87 ? 1.263 35.396 18.223 1.00 40.34 87 ARG A C 1
ATOM 683 O O . ARG A 1 87 ? 1.318 34.191 17.982 1.00 40.48 87 ARG A O 1
ATOM 691 N N . LEU A 1 88 ? 2.058 35.986 19.113 1.00 40.00 88 LEU A N 1
ATOM 692 C CA . LEU A 1 88 ? 3.055 35.227 19.861 1.00 40.20 88 LEU A CA 1
ATOM 693 C C . LEU A 1 88 ? 2.412 34.157 20.742 1.00 41.26 88 LEU A C 1
ATOM 694 O O . LEU A 1 88 ? 3.046 33.159 21.089 1.00 41.11 88 LEU A O 1
ATOM 699 N N . LYS A 1 89 ? 1.151 34.365 21.102 1.00 42.47 89 LYS A N 1
ATOM 700 C CA . LYS A 1 89 ? 0.441 33.410 21.938 1.00 43.42 89 LYS A CA 1
ATOM 701 C C . LYS A 1 89 ? 0.357 32.037 21.278 1.00 43.48 89 LYS A C 1
ATOM 702 O O . LYS A 1 89 ? 0.679 31.027 21.902 1.00 44.37 89 LYS A O 1
ATOM 708 N N . GLY A 1 90 ? -0.071 32.006 20.017 1.00 43.22 90 GLY A N 1
ATOM 709 C CA . GLY A 1 90 ? -0.190 30.752 19.289 1.00 41.59 90 GLY A CA 1
ATOM 710 C C . GLY A 1 90 ? 1.106 29.973 19.128 1.00 42.15 90 GLY A C 1
ATOM 711 O O . GLY A 1 90 ? 1.075 28.784 18.807 1.00 42.73 90 GLY A O 1
ATOM 712 N N . PHE A 1 91 ? 2.246 30.632 19.327 1.00 41.85 91 PHE A N 1
ATOM 713 C CA . PHE A 1 91 ? 3.535 29.956 19.211 1.00 41.87 91 PHE A CA 1
ATOM 714 C C . PHE A 1 91 ? 3.935 29.474 20.595 1.00 42.96 91 PHE A C 1
ATOM 715 O O . PHE A 1 91 ? 4.276 28.304 20.781 1.00 43.34 91 PHE A O 1
ATOM 723 N N . HIS A 1 92 ? 3.888 30.389 21.561 1.00 43.06 92 HIS A N 1
ATOM 724 C CA . HIS A 1 92 ? 4.239 30.099 22.953 1.00 44.38 92 HIS A CA 1
ATOM 725 C C . HIS A 1 92 ? 3.475 28.882 23.493 1.00 44.06 92 HIS A C 1
ATOM 726 O O . HI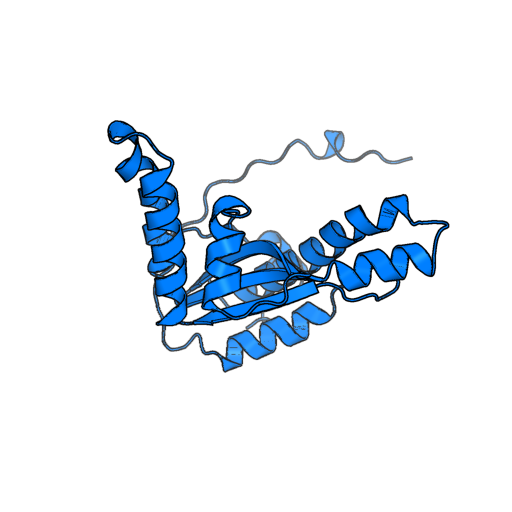S A 1 92 ? 3.973 28.150 24.348 1.00 43.72 92 HIS A O 1
ATOM 733 N N . ALA A 1 93 ? 2.273 28.665 22.971 1.00 44.04 93 ALA A N 1
ATOM 734 C CA . ALA A 1 93 ? 1.432 27.556 23.400 1.00 44.80 93 ALA A CA 1
ATOM 735 C C . ALA A 1 93 ? 1.893 26.210 22.844 1.00 46.13 93 ALA A C 1
ATOM 736 O O . ALA A 1 93 ? 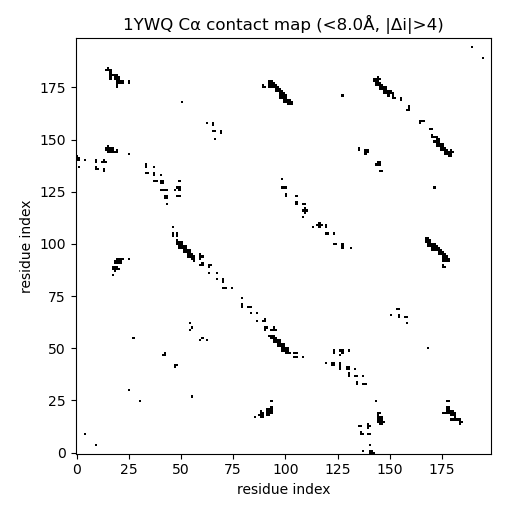1.499 25.151 23.351 1.00 46.57 93 ALA A O 1
ATOM 738 N N . GLY A 1 94 ? 2.726 26.254 21.807 1.00 45.99 94 GLY A N 1
ATOM 739 C CA . GLY A 1 94 ? 3.213 25.031 21.190 1.00 45.12 94 GLY A CA 1
ATOM 740 C C . GLY A 1 94 ? 4.122 24.160 22.042 1.00 44.90 94 GLY A C 1
ATOM 741 O O . GLY A 1 94 ? 4.439 24.483 23.187 1.00 45.39 94 GLY A O 1
ATOM 742 N N . VAL A 1 95 ? 4.536 23.035 21.468 1.00 44.93 95 VAL A N 1
ATOM 743 C CA . VAL A 1 95 ? 5.422 22.090 22.137 1.00 44.36 95 VAL A CA 1
ATOM 744 C C . VAL A 1 95 ? 6.858 22.611 22.168 1.00 44.65 95 VAL A C 1
ATOM 745 O O . VAL A 1 95 ? 7.505 22.610 23.217 1.00 44.38 95 VAL A O 1
ATOM 749 N N . GLY A 1 96 ? 7.350 23.053 21.011 1.00 44.76 96 GLY A N 1
ATOM 750 C CA . GLY A 1 96 ? 8.708 23.562 20.925 1.00 43.41 96 GLY A CA 1
ATOM 751 C C . GLY A 1 96 ? 8.942 24.437 19.708 1.00 42.59 96 GLY A C 1
ATOM 752 O O . GLY A 1 96 ? 8.015 24.685 18.935 1.00 42.25 96 GLY A O 1
ATOM 753 N N . THR A 1 97 ? 10.185 24.892 19.544 1.00 41.67 97 THR A N 1
ATOM 754 C CA . THR A 1 97 ? 10.582 25.760 18.431 1.00 41.25 97 THR A CA 1
ATOM 755 C C . THR A 1 97 ? 11.962 25.393 17.867 1.00 41.31 97 THR A C 1
ATOM 756 O O . THR A 1 97 ? 12.901 25.141 18.627 1.00 41.40 97 THR A O 1
ATOM 760 N N . VAL A 1 98 ? 12.088 25.369 16.540 1.00 40.26 98 VAL A N 1
ATOM 761 C CA . VAL A 1 98 ? 13.377 25.059 15.919 1.00 39.21 98 VAL A CA 1
ATOM 762 C C . VAL A 1 98 ? 14.073 26.358 15.522 1.00 39.13 98 VAL A C 1
ATOM 763 O O . VAL A 1 98 ? 13.502 27.185 14.805 1.00 39.78 98 VAL A O 1
ATOM 767 N N . LEU A 1 99 ? 15.298 26.546 15.999 1.00 37.92 99 LEU A N 1
ATOM 768 C CA . LEU A 1 99 ? 16.056 27.740 15.656 1.00 37.17 99 LEU A CA 1
ATOM 769 C C . LEU A 1 99 ? 17.028 27.358 14.556 1.00 36.76 99 LEU A C 1
ATOM 770 O O . LEU A 1 99 ? 17.868 26.473 14.734 1.00 36.24 99 LEU A O 1
ATOM 775 N N . PHE A 1 100 ? 16.888 28.024 13.413 1.00 35.60 100 PHE A N 1
ATOM 776 C CA . PHE A 1 100 ? 17.728 27.776 12.250 1.00 33.20 100 PHE A CA 1
ATOM 777 C C . PHE A 1 100 ? 18.844 28.806 12.141 1.00 32.19 100 PHE A C 1
ATOM 778 O O . PHE A 1 100 ? 18.587 30.001 12.003 1.00 31.02 100 PHE A O 1
ATOM 786 N N . PHE A 1 101 ? 20.082 28.328 12.207 1.00 32.92 101 PHE A N 1
ATOM 787 C CA . PHE A 1 101 ? 21.261 29.182 12.101 1.00 33.41 101 PHE A CA 1
ATOM 788 C C . PHE A 1 101 ? 22.092 28.799 10.880 1.00 33.13 101 PHE A C 1
ATOM 789 O O . PHE A 1 101 ? 21.927 27.730 10.289 1.00 31.71 101 PHE A O 1
ATOM 797 N N . GLU A 1 102 ? 23.008 29.686 10.526 1.00 33.70 102 GLU A N 1
ATOM 798 C CA . GLU A 1 102 ? 23.888 29.468 9.399 1.00 33.72 102 GLU A CA 1
ATOM 799 C C . GLU A 1 102 ? 25.295 29.791 9.908 1.00 33.94 102 GLU A C 1
ATOM 800 O O . GLU A 1 102 ? 25.557 30.887 10.411 1.00 34.66 102 GLU A O 1
ATOM 806 N N . ASP A 1 103 ? 26.185 28.813 9.819 1.00 33.96 103 ASP A N 1
ATOM 807 C CA . ASP A 1 103 ? 27.554 28.983 10.278 1.00 33.30 103 ASP A CA 1
ATOM 808 C C . ASP A 1 103 ? 28.285 29.876 9.289 1.00 33.36 103 ASP A C 1
ATOM 809 O O . ASP A 1 103 ? 28.638 29.440 8.190 1.00 33.44 103 ASP A O 1
ATOM 814 N N . GLN A 1 104 ? 28.515 31.124 9.687 1.00 33.21 104 GLN A N 1
ATOM 815 C CA . GLN A 1 104 ? 29.188 32.101 8.834 1.00 33.44 104 GLN A CA 1
ATOM 816 C C . GLN A 1 104 ? 30.675 31.828 8.616 1.00 34.05 104 GLN A C 1
ATOM 817 O O . GLN A 1 104 ? 31.243 32.217 7.591 1.00 35.03 104 GLN A O 1
ATOM 823 N N . ALA A 1 105 ? 31.314 31.166 9.572 1.00 32.85 105 ALA A N 1
ATOM 824 C CA . ALA A 1 105 ? 32.727 30.859 9.419 1.00 33.03 105 ALA A CA 1
ATOM 825 C C . ALA A 1 105 ? 32.902 29.887 8.247 1.00 33.00 105 ALA A C 1
ATOM 826 O O . ALA A 1 105 ? 33.889 29.957 7.511 1.00 33.09 105 ALA A O 1
ATOM 828 N N . THR A 1 106 ? 31.929 28.991 8.079 1.00 33.94 106 THR A N 1
ATOM 829 C CA . THR A 1 106 ? 31.941 27.995 7.000 1.00 34.97 106 THR A CA 1
ATOM 830 C C . THR A 1 106 ? 31.792 28.678 5.644 1.00 34.99 106 THR A C 1
ATOM 831 O O . THR A 1 106 ? 32.521 28.373 4.699 1.00 35.33 106 THR A O 1
ATOM 835 N N . VAL A 1 107 ? 30.830 29.591 5.554 1.00 35.04 107 VAL A N 1
ATOM 836 C CA . VAL A 1 107 ? 30.588 30.321 4.321 1.00 35.76 107 VAL A CA 1
ATOM 837 C C . VAL A 1 107 ? 31.863 31.067 3.933 1.00 37.81 107 VAL A C 1
ATOM 838 O O . VAL A 1 107 ? 32.315 30.990 2.791 1.00 37.38 107 VAL A O 1
ATOM 842 N N . GLU A 1 108 ? 32.441 31.777 4.901 1.00 40.18 108 GLU A N 1
ATOM 843 C CA . GLU A 1 108 ? 33.664 32.546 4.685 1.00 41.70 108 GLU A CA 1
ATOM 844 C C . GLU A 1 108 ? 34.825 31.678 4.239 1.00 41.17 108 GLU A C 1
ATOM 845 O O . GLU A 1 108 ? 35.625 32.088 3.400 1.00 41.95 108 GLU A O 1
ATOM 851 N N . LYS A 1 109 ? 34.931 30.480 4.797 1.00 40.79 109 LYS A N 1
ATOM 852 C CA . LYS A 1 109 ? 36.019 29.595 4.404 1.00 41.92 109 LYS A CA 1
ATOM 853 C C . LYS A 1 109 ? 35.808 29.076 2.981 1.00 41.53 109 LYS A C 1
ATOM 854 O O . LYS A 1 109 ? 36.753 28.999 2.186 1.00 42.10 109 LYS A O 1
ATOM 860 N N . MET A 1 110 ? 34.568 28.720 2.664 1.00 40.06 110 MET A N 1
ATOM 861 C CA . MET A 1 110 ? 34.254 28.226 1.336 1.00 38.85 110 MET A CA 1
ATOM 862 C C . MET A 1 110 ? 34.503 29.310 0.287 1.00 39.81 110 MET A C 1
ATOM 863 O O . MET A 1 110 ? 34.816 29.007 -0.867 1.00 38.96 110 MET A O 1
ATOM 868 N N . GLN A 1 111 ? 34.371 30.572 0.695 1.00 41.26 111 GLN A N 1
ATOM 869 C CA . GLN A 1 111 ? 34.614 31.700 -0.203 1.00 42.99 111 GLN A CA 1
ATOM 870 C C . GLN A 1 111 ? 36.101 31.765 -0.511 1.00 45.97 111 GLN A C 1
ATOM 871 O O . GLN A 1 111 ? 36.515 32.292 -1.546 1.00 47.26 111 GLN A O 1
ATOM 877 N N . GLU A 1 112 ? 36.904 31.234 0.401 1.00 48.17 112 GLU A N 1
ATOM 878 C CA . GLU A 1 112 ? 38.341 31.219 0.211 1.00 50.51 112 GLU A CA 1
ATOM 879 C C . GLU A 1 112 ? 38.746 30.033 -0.648 1.00 50.03 112 GLU A C 1
ATOM 880 O O . GLU A 1 112 ? 39.554 30.172 -1.563 1.00 49.96 112 GLU A O 1
ATOM 886 N N . ASN A 1 113 ? 38.176 28.868 -0.357 1.00 49.18 113 ASN A N 1
ATOM 887 C CA . ASN A 1 113 ? 38.499 27.665 -1.111 1.00 48.71 113 ASN A CA 1
ATOM 888 C C . ASN A 1 113 ? 37.993 27.710 -2.544 1.00 48.84 113 ASN A C 1
ATOM 889 O O . ASN A 1 113 ? 38.634 27.169 -3.442 1.00 50.69 113 ASN A O 1
ATOM 894 N N . ALA A 1 114 ? 36.843 28.338 -2.767 1.00 47.22 114 ALA A N 1
ATOM 895 C CA . ALA A 1 114 ? 36.291 28.416 -4.116 1.0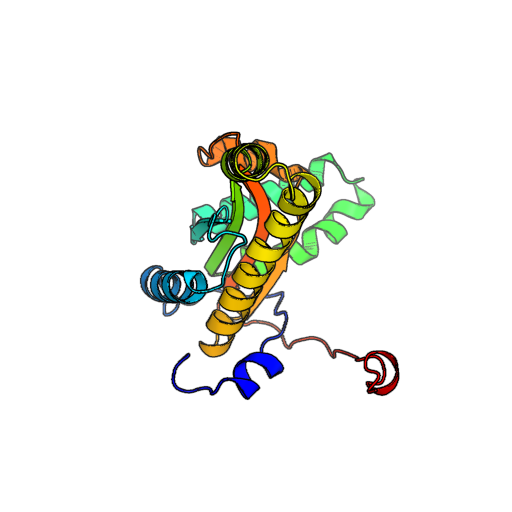0 46.75 114 ALA A CA 1
ATOM 896 C C . ALA A 1 114 ? 36.020 29.864 -4.514 1.00 46.51 114 ALA A C 1
ATOM 897 O O . ALA A 1 114 ? 34.882 30.243 -4.799 1.00 44.61 114 ALA A O 1
ATOM 899 N N . PRO A 1 115 ? 37.080 30.687 -4.561 1.00 47.13 115 PRO A N 1
ATOM 900 C CA . PRO A 1 115 ? 36.993 32.105 -4.919 1.00 48.13 115 PRO A CA 1
ATOM 901 C C . PRO A 1 115 ? 36.194 32.388 -6.185 1.00 48.87 115 PRO A C 1
ATOM 902 O O . PRO A 1 115 ? 35.687 33.495 -6.366 1.00 49.32 115 PRO A O 1
ATOM 906 N N . LEU A 1 116 ? 36.081 31.389 -7.055 1.00 50.11 116 LEU A N 1
ATOM 907 C CA . LEU A 1 116 ? 35.322 31.540 -8.294 1.00 51.75 116 LEU A CA 1
ATOM 908 C C . LEU A 1 116 ? 33.825 31.694 -8.032 1.00 51.79 116 LEU A C 1
ATOM 909 O O . LEU A 1 116 ? 33.074 32.125 -8.910 1.00 52.58 116 LEU A O 1
ATOM 914 N N . TYR A 1 117 ? 33.395 31.343 -6.825 1.00 50.03 117 TYR A N 1
ATOM 915 C CA . TYR A 1 117 ? 31.988 31.435 -6.467 1.00 47.70 117 TYR A CA 1
ATOM 916 C C . TYR A 1 117 ? 31.813 32.238 -5.185 1.00 46.14 117 TYR A C 1
ATOM 917 O O . TYR A 1 117 ? 30.747 32.221 -4.571 1.00 44.05 117 TYR A O 1
ATOM 926 N N . LYS A 1 118 ? 32.868 32.954 -4.808 1.00 45.70 118 LYS A N 1
ATOM 927 C CA . LYS A 1 118 ? 32.884 33.759 -3.593 1.00 47.01 118 LYS A CA 1
ATOM 928 C C . LYS A 1 118 ? 31.660 34.643 -3.392 1.00 46.37 118 LYS A C 1
ATOM 929 O O . LYS A 1 118 ? 31.238 34.862 -2.259 1.00 46.39 118 LYS A O 1
ATOM 935 N N . ASP A 1 119 ? 31.094 35.154 -4.482 1.00 46.19 119 ASP A N 1
ATOM 936 C CA . ASP A 1 119 ? 29.921 36.022 -4.393 1.00 45.78 119 ASP A CA 1
ATOM 937 C C . ASP A 1 119 ? 28.620 35.261 -4.241 1.00 43.11 119 ASP A C 1
ATOM 938 O O . ASP A 1 119 ? 27.623 35.818 -3.793 1.00 42.16 119 ASP A O 1
ATOM 943 N N . GLN A 1 120 ? 28.626 33.989 -4.616 1.00 40.87 120 GLN A N 1
ATOM 944 C CA . GLN A 1 120 ? 27.418 33.191 -4.525 1.00 39.34 120 GLN A CA 1
ATOM 945 C C . GLN A 1 120 ? 27.217 32.499 -3.170 1.00 38.48 120 GLN A C 1
ATOM 946 O O . GLN A 1 120 ? 26.079 32.350 -2.715 1.00 38.42 120 GLN A O 1
ATOM 952 N N . PHE A 1 121 ? 28.313 32.110 -2.515 1.00 37.36 121 PHE A N 1
ATOM 953 C CA . PHE A 1 121 ? 28.248 31.426 -1.217 1.00 36.10 121 PHE A CA 1
ATOM 954 C C . PHE A 1 121 ? 27.346 32.056 -0.170 1.00 36.67 121 PHE A C 1
ATOM 955 O O . PHE A 1 121 ? 26.684 31.349 0.588 1.00 38.52 121 PHE A O 1
ATOM 963 N N . PRO A 1 122 ? 27.326 33.394 -0.088 1.00 36.43 122 PRO A N 1
ATOM 964 C CA . PRO A 1 122 ? 26.465 34.059 0.897 1.00 34.59 122 PRO A CA 1
ATOM 965 C C . PRO A 1 122 ? 24.981 33.777 0.635 1.00 33.90 122 PRO A C 1
ATOM 966 O O . PRO A 1 122 ? 24.173 33.712 1.566 1.00 33.34 122 PRO A O 1
ATOM 970 N N . PHE A 1 123 ? 24.639 33.613 -0.641 1.00 32.68 123 PHE A N 1
ATOM 971 C CA . PHE A 1 123 ? 23.264 33.344 -1.049 1.00 33.19 123 PHE A CA 1
ATOM 972 C C . PHE A 1 123 ? 22.949 31.866 -0.971 1.00 31.91 123 PHE A C 1
ATOM 973 O O . PHE A 1 123 ? 21.844 31.485 -0.592 1.00 30.65 123 PHE A O 1
ATOM 981 N N . TRP A 1 124 ? 23.921 31.041 -1.349 1.00 31.27 124 TRP A N 1
ATOM 982 C CA . TRP A 1 124 ? 23.770 29.590 -1.301 1.00 31.47 124 TRP A CA 1
ATOM 983 C C . TRP A 1 124 ? 23.586 29.157 0.147 1.00 31.53 124 TRP A C 1
ATOM 984 O O . TRP A 1 124 ? 23.034 28.094 0.443 1.00 30.94 124 TRP A O 1
ATOM 995 N N . SER A 1 125 ? 24.071 30.009 1.039 1.00 31.72 125 SER A N 1
ATOM 996 C CA . SER A 1 125 ? 23.974 29.811 2.468 1.00 31.28 125 SER A CA 1
ATOM 997 C C . SER A 1 125 ? 22.486 29.882 2.810 1.00 31.62 125 SER A C 1
ATOM 998 O O . SER A 1 125 ? 21.946 29.002 3.483 1.00 32.38 125 SER A O 1
ATOM 1001 N N . HIS A 1 126 ? 21.822 30.930 2.333 1.00 31.30 126 HIS A N 1
ATOM 1002 C CA . HIS A 1 126 ? 20.394 31.089 2.577 1.00 31.53 126 HIS A CA 1
ATOM 1003 C C . HIS A 1 126 ? 19.584 30.030 1.849 1.00 32.34 126 HIS A C 1
ATOM 1004 O O . HIS A 1 126 ? 18.553 29.568 2.343 1.00 32.68 126 HIS A O 1
ATOM 1011 N N . GLN A 1 127 ? 20.045 29.653 0.663 1.00 31.82 127 GLN A N 1
ATOM 1012 C CA . GLN A 1 127 ? 19.356 28.644 -0.120 1.00 32.12 127 GLN A CA 1
ATOM 1013 C C . GLN A 1 127 ? 19.395 27.303 0.602 1.00 33.45 127 GLN A C 1
ATOM 1014 O O . GLN A 1 127 ? 18.361 26.656 0.791 1.00 33.21 127 GLN A O 1
ATOM 1020 N N . GLY A 1 128 ? 20.592 26.900 1.020 1.00 33.41 128 GLY A N 1
ATOM 1021 C CA . GLY A 1 128 ? 20.740 25.639 1.714 1.00 32.41 128 GLY A CA 1
ATOM 1022 C C . GLY A 1 128 ? 19.901 25.562 2.972 1.00 33.24 128 GLY A C 1
ATOM 1023 O O . GLY A 1 128 ? 19.284 24.527 3.244 1.00 34.84 128 GLY A O 1
ATOM 1024 N N . ASN A 1 129 ? 19.863 26.653 3.735 1.00 32.10 129 ASN A N 1
ATOM 1025 C CA . ASN A 1 129 ? 19.111 26.682 4.987 1.00 30.69 129 ASN A CA 1
ATOM 1026 C C . ASN A 1 129 ? 17.610 26.639 4.728 1.00 30.78 129 ASN A C 1
ATOM 1027 O O . ASN A 1 129 ? 16.849 26.069 5.512 1.00 29.63 129 ASN A O 1
ATOM 1032 N N . ALA A 1 130 ? 17.194 27.240 3.616 1.00 30.83 130 ALA A N 1
ATOM 1033 C CA . ALA A 1 130 ? 15.788 27.272 3.231 1.00 28.48 130 ALA A CA 1
ATOM 1034 C C . ALA A 1 130 ? 15.329 25.878 2.846 1.00 27.40 130 ALA A C 1
ATOM 1035 O O . ALA A 1 130 ? 14.259 25.447 3.253 1.00 27.90 130 ALA A O 1
ATOM 1037 N N . MET A 1 131 ? 16.136 25.179 2.050 1.00 29.05 131 MET A N 1
ATOM 1038 C CA . MET A 1 131 ? 15.813 23.812 1.628 1.00 29.14 131 MET A CA 1
ATOM 1039 C C . MET A 1 131 ? 15.635 22.945 2.873 1.00 31.00 131 MET A C 1
ATOM 1040 O O . MET A 1 131 ? 14.714 22.134 2.956 1.00 32.01 131 MET A O 1
ATOM 1045 N N . LEU A 1 132 ? 16.520 23.136 3.845 1.00 33.15 132 LEU A N 1
ATOM 1046 C CA . LEU A 1 132 ? 16.469 22.396 5.104 1.00 34.14 132 LEU A CA 1
ATOM 1047 C C . LEU A 1 132 ? 15.220 22.764 5.905 1.00 35.03 132 LEU A C 1
ATOM 1048 O O . LEU A 1 132 ? 14.523 21.891 6.426 1.00 36.64 132 LEU A O 1
ATOM 1053 N N . GLN A 1 133 ? 14.946 24.061 6.005 1.00 34.82 133 GLN A N 1
ATOM 1054 C CA . GLN A 1 133 ? 13.779 24.542 6.734 1.00 34.21 133 GLN A CA 1
ATOM 1055 C C . GLN A 1 133 ? 12.516 23.928 6.159 1.00 34.46 133 GLN A C 1
ATOM 1056 O O . GLN A 1 133 ? 11.669 23.426 6.899 1.00 34.45 133 GLN A O 1
ATOM 1062 N N . HIS A 1 134 ? 12.395 23.980 4.833 1.00 34.36 134 HIS A N 1
ATOM 1063 C CA . HIS A 1 134 ? 11.227 23.452 4.142 1.00 33.49 134 HIS A CA 1
ATOM 1064 C C . HIS A 1 134 ? 11.059 21.956 4.331 1.00 34.35 134 HIS A C 1
ATOM 1065 O O . HIS A 1 134 ? 9.941 21.472 4.480 1.00 34.98 134 HIS A O 1
ATOM 1072 N N . THR A 1 135 ? 12.162 21.218 4.317 1.00 35.69 135 THR A N 1
ATOM 1073 C CA . THR A 1 135 ? 12.090 19.768 4.496 1.00 38.57 135 THR A CA 1
ATOM 1074 C C . THR A 1 135 ? 11.539 19.432 5.884 1.00 38.66 135 THR A C 1
ATOM 1075 O O . THR A 1 135 ? 10.645 18.594 6.023 1.00 38.70 135 THR A O 1
ATOM 1079 N N . VAL A 1 136 ? 12.092 20.081 6.905 1.00 37.53 136 VAL A N 1
ATOM 1080 C CA . VAL A 1 136 ? 11.646 19.885 8.276 1.00 36.94 136 VAL A CA 1
ATOM 1081 C C . VAL A 1 136 ? 10.147 20.190 8.350 1.00 37.64 136 VAL A C 1
ATOM 1082 O O . VAL A 1 136 ? 9.371 19.441 8.942 1.00 38.18 136 VAL A O 1
ATOM 1086 N N . TRP A 1 137 ? 9.750 21.297 7.733 1.00 36.94 137 TRP A N 1
ATOM 1087 C CA . TRP A 1 137 ? 8.360 21.721 7.727 1.00 36.33 137 TRP A CA 1
ATOM 1088 C C . TRP A 1 137 ? 7.436 20.630 7.182 1.00 36.38 137 TRP A C 1
ATOM 1089 O O . TRP A 1 137 ? 6.432 20.288 7.812 1.00 34.23 137 TRP A O 1
ATOM 1100 N N . MET A 1 138 ? 7.782 20.100 6.005 1.00 36.64 138 MET A N 1
ATOM 1101 C CA . MET A 1 138 ? 6.996 19.047 5.352 1.00 36.02 138 MET A CA 1
ATOM 1102 C C . MET A 1 138 ? 6.947 17.765 6.182 1.00 36.38 138 MET A C 1
ATOM 1103 O O . MET A 1 138 ? 5.897 17.131 6.282 1.00 36.78 138 MET A O 1
ATOM 1108 N N . LEU A 1 139 ? 8.085 17.387 6.762 1.00 35.89 139 LEU A N 1
ATOM 1109 C CA . LEU A 1 139 ? 8.171 16.189 7.585 1.00 36.34 139 LEU A CA 1
ATOM 1110 C C . LEU A 1 139 ? 7.270 16.294 8.813 1.00 38.08 139 LEU A C 1
ATOM 1111 O O . LEU A 1 139 ? 6.556 15.346 9.148 1.00 38.95 139 LEU A O 1
ATOM 1116 N N . LEU A 1 140 ? 7.308 17.444 9.483 1.00 38.82 140 LEU A N 1
ATOM 1117 C CA . LEU A 1 140 ? 6.476 17.665 10.658 1.00 38.74 140 LEU A CA 1
ATOM 1118 C C . LEU A 1 140 ? 5.011 17.551 10.267 1.00 39.14 140 LEU A C 1
ATOM 1119 O O . LEU A 1 140 ? 4.251 16.844 10.911 1.00 40.13 140 LEU A O 1
ATOM 1124 N N . SER A 1 141 ? 4.612 18.242 9.210 1.00 41.14 141 SER A N 1
ATOM 1125 C CA . SER A 1 141 ? 3.226 18.174 8.767 1.00 44.72 141 SER A CA 1
ATOM 1126 C C . SER A 1 141 ? 2.827 16.746 8.386 1.00 46.63 141 SER A C 1
ATOM 1127 O O . SER A 1 141 ? 1.694 16.327 8.631 1.00 48.56 141 SER A O 1
ATOM 1130 N N . ALA A 1 142 ? 3.751 16.004 7.781 1.00 46.70 142 ALA A N 1
ATOM 1131 C CA . ALA A 1 142 ? 3.476 14.624 7.388 1.00 47.32 142 ALA A CA 1
ATOM 1132 C C . ALA A 1 142 ? 3.169 13.793 8.632 1.00 47.74 142 ALA A C 1
ATOM 1133 O O . ALA A 1 142 ? 2.462 12.794 8.565 1.00 49.83 142 ALA A O 1
ATOM 1135 N N . GLU A 1 143 ? 3.705 14.218 9.767 1.00 47.08 143 GLU A N 1
ATOM 1136 C CA . GLU A 1 143 ? 3.490 13.522 11.019 1.00 46.83 143 GLU A CA 1
ATOM 1137 C C . GLU A 1 143 ? 2.372 14.149 11.840 1.00 46.55 143 GLU A C 1
ATOM 1138 O O . GLU A 1 143 ? 2.267 13.891 13.035 1.00 46.77 143 GLU A O 1
ATOM 1144 N N . GLY A 1 144 ? 1.552 14.982 11.206 1.00 46.16 144 GLY A N 1
ATOM 1145 C CA . GLY A 1 144 ? 0.446 15.619 11.908 1.00 45.18 144 GLY A CA 1
ATOM 1146 C C . GLY A 1 144 ? 0.822 16.683 12.928 1.00 45.09 144 GLY A C 1
ATOM 1147 O O . GLY A 1 144 ? 0.061 16.975 13.858 1.00 44.83 144 GLY A O 1
ATOM 1148 N N . ILE A 1 145 ? 1.999 17.271 12.760 1.00 44.40 145 ILE A N 1
ATOM 1149 C CA . ILE A 1 145 ? 2.465 18.305 13.672 1.00 42.97 145 ILE A CA 1
ATOM 1150 C C . ILE A 1 145 ? 2.387 19.669 12.989 1.00 44.05 145 ILE A C 1
ATOM 1151 O O . ILE A 1 145 ? 3.019 19.888 11.952 1.00 46.30 145 ILE A O 1
ATOM 1156 N N . GLY A 1 146 ? 1.600 20.576 13.564 1.00 43.80 146 GLY A N 1
ATOM 1157 C CA . GLY A 1 146 ? 1.471 21.909 13.000 1.00 40.67 146 GLY A CA 1
ATOM 1158 C C . GLY A 1 146 ? 2.729 22.745 13.195 1.00 40.10 146 GLY A C 1
ATOM 1159 O O . GLY A 1 146 ? 3.425 22.628 14.211 1.00 37.86 146 GLY A O 1
ATOM 1160 N N . ALA A 1 147 ? 3.029 23.588 12.212 1.00 39.77 147 ALA A N 1
ATOM 1161 C CA . ALA A 1 147 ? 4.204 24.447 12.283 1.00 38.64 147 ALA A CA 1
ATOM 1162 C C . ALA A 1 147 ? 4.081 25.664 11.373 1.00 37.36 147 ALA A C 1
ATOM 1163 O O . ALA A 1 147 ? 3.248 25.712 10.459 1.00 35.62 147 ALA A O 1
ATOM 1165 N N . SER A 1 148 ? 4.918 26.655 11.649 1.00 36.12 148 SER A N 1
ATOM 1166 C CA . SER A 1 148 ? 4.953 27.872 10.858 1.00 35.07 148 SER A CA 1
ATOM 1167 C C . SER A 1 148 ? 6.385 28.376 10.876 1.00 33.23 148 SER A C 1
ATOM 1168 O O . SER A 1 148 ? 7.186 27.943 11.704 1.00 33.11 148 SER A O 1
ATOM 1171 N N . LEU A 1 149 ? 6.709 29.268 9.947 1.00 32.82 149 LEU A N 1
ATOM 1172 C CA . LEU A 1 149 ? 8.052 29.832 9.865 1.00 32.20 149 LEU A CA 1
ATOM 1173 C C . LEU A 1 149 ? 8.003 31.304 10.270 1.00 32.16 149 LEU A C 1
ATOM 1174 O O . LEU A 1 149 ? 7.310 32.101 9.644 1.00 31.57 149 LEU A O 1
ATOM 1179 N N . GLN A 1 150 ? 8.742 31.656 11.319 1.00 31.91 150 GLN A N 1
ATOM 1180 C CA . GLN A 1 150 ? 8.762 33.026 11.822 1.00 31.61 150 GLN A CA 1
ATOM 1181 C C . GLN A 1 150 ? 10.121 33.691 11.674 1.00 32.11 150 GLN A C 1
ATOM 1182 O O . GLN A 1 150 ? 11.140 33.018 11.529 1.00 31.49 150 GLN A O 1
ATOM 1188 N N . HIS A 1 151 ? 10.133 35.020 11.707 1.00 32.97 151 HIS A N 1
ATOM 1189 C CA . HIS A 1 151 ? 11.381 35.756 11.572 1.00 33.27 151 HIS A CA 1
ATOM 1190 C C . HIS A 1 151 ? 11.478 36.924 12.528 1.00 34.38 151 HIS A C 1
ATOM 1191 O O . HIS A 1 151 ? 11.116 38.052 12.190 1.00 35.11 151 HIS A O 1
ATOM 1198 N N . TYR A 1 152 ? 11.967 36.643 13.731 1.00 34.43 152 TYR A N 1
ATOM 1199 C CA . TYR A 1 152 ? 12.138 37.680 14.729 1.00 33.71 152 TYR A CA 1
ATOM 1200 C C . TYR A 1 152 ? 13.599 38.072 14.801 1.00 34.09 152 TYR A C 1
ATOM 1201 O O . TYR A 1 152 ? 14.010 38.859 15.648 1.00 35.54 152 TYR A O 1
ATOM 1210 N N . ASN A 1 153 ? 14.387 37.501 13.899 1.00 33.40 153 ASN A N 1
ATOM 1211 C CA . ASN A 1 153 ? 15.783 37.872 13.789 1.00 33.76 153 ASN A CA 1
ATOM 1212 C C . ASN A 1 153 ? 15.623 39.162 12.976 1.00 34.82 153 ASN A C 1
ATOM 1213 O O . ASN A 1 153 ? 14.665 39.304 12.222 1.00 35.89 153 ASN A O 1
ATOM 1218 N N . PRO A 1 154 ? 16.550 40.110 13.107 1.00 35.21 154 PRO A N 1
ATOM 1219 C CA . PRO A 1 154 ? 17.733 40.053 13.958 1.00 36.75 154 PRO A CA 1
ATOM 1220 C C . PRO A 1 154 ? 17.518 40.667 15.339 1.00 37.79 154 PRO A C 1
ATOM 1221 O O . PRO A 1 154 ? 18.428 40.647 16.163 1.00 39.97 154 PRO A O 1
ATOM 1225 N N . ILE A 1 155 ? 16.327 41.196 15.610 1.00 38.01 155 ILE A N 1
ATOM 1226 C CA . ILE A 1 155 ? 16.106 41.843 16.898 1.00 37.23 155 ILE A CA 1
ATOM 1227 C C . ILE A 1 155 ? 16.274 40.980 18.142 1.00 38.15 155 ILE A C 1
ATOM 1228 O O . ILE A 1 155 ? 16.578 41.514 19.210 1.00 39.24 155 ILE A O 1
ATOM 1233 N N . VAL A 1 156 ? 16.097 39.666 18.030 1.00 37.17 156 VAL A N 1
ATOM 1234 C CA . VAL A 1 156 ? 16.261 38.814 19.207 1.00 37.93 156 VAL A CA 1
ATOM 1235 C C . VAL A 1 156 ? 17.583 38.049 19.198 1.00 38.08 156 VAL A C 1
ATOM 1236 O O . VAL A 1 156 ? 17.916 37.361 20.156 1.00 38.81 156 VAL A O 1
ATOM 1240 N N . ASP A 1 157 ? 18.335 38.189 18.115 1.00 39.37 157 ASP A N 1
ATOM 1241 C CA . ASP A 1 157 ? 19.620 37.508 17.949 1.00 41.13 157 ASP A CA 1
ATOM 1242 C C . ASP A 1 157 ? 20.543 37.565 19.165 1.00 41.65 157 ASP A C 1
ATOM 1243 O O . ASP A 1 157 ? 20.899 36.535 19.734 1.00 41.32 157 ASP A O 1
ATOM 1248 N N . ALA A 1 158 ? 20.942 38.774 19.545 1.00 42.88 158 ALA A N 1
ATOM 1249 C CA . ALA A 1 158 ? 21.846 38.976 20.673 1.00 44.05 158 ALA A CA 1
ATOM 1250 C C . ALA A 1 158 ? 21.416 38.215 21.918 1.00 45.36 158 ALA A C 1
ATOM 1251 O O . ALA A 1 158 ? 22.185 37.434 22.478 1.00 45.58 158 ALA A O 1
ATOM 1253 N N . GLU A 1 159 ? 20.182 38.452 22.345 1.00 46.29 159 GLU A N 1
ATOM 1254 C CA . GLU A 1 159 ? 19.640 37.807 23.528 1.00 47.27 159 GLU A CA 1
ATOM 1255 C C . GLU A 1 159 ? 19.653 36.295 23.421 1.00 47.01 159 GLU A C 1
ATOM 1256 O O . GLU A 1 159 ? 20.115 35.611 24.324 1.00 47.48 159 GLU A O 1
ATOM 1262 N N . VAL A 1 160 ? 19.131 35.780 22.316 1.00 47.10 160 VAL A N 1
ATOM 1263 C CA . VAL A 1 160 ? 19.087 34.343 22.072 1.00 47.24 160 VAL A CA 1
ATOM 1264 C C . VAL A 1 160 ? 20.488 33.732 22.115 1.00 47.56 160 VAL A C 1
ATOM 1265 O O . VAL A 1 160 ? 20.729 32.722 22.777 1.00 46.42 160 VAL A O 1
ATOM 1269 N N . LYS A 1 161 ? 21.403 34.358 21.387 1.00 48.98 161 LYS A N 1
ATOM 1270 C CA . LYS A 1 161 ? 22.780 33.903 21.311 1.00 51.52 161 LYS A CA 1
ATOM 1271 C C . LYS A 1 161 ? 23.381 33.781 22.702 1.00 53.34 161 LYS A C 1
ATOM 1272 O O . LYS A 1 161 ? 24.031 32.790 23.035 1.00 54.66 161 LYS A O 1
ATOM 1278 N N . GLU A 1 162 ? 23.149 34.800 23.515 1.00 55.08 162 GLU A N 1
ATOM 1279 C CA . GLU A 1 162 ? 23.681 34.845 24.866 1.00 56.57 162 GLU A CA 1
ATOM 1280 C C . GLU A 1 162 ? 23.030 33.891 25.870 1.00 54.79 162 GLU A C 1
ATOM 1281 O O . GLU A 1 162 ? 23.721 33.330 26.720 1.00 55.13 162 GLU A O 1
ATOM 1287 N N . THR A 1 163 ? 21.720 33.685 25.779 1.00 52.22 163 THR A N 1
ATOM 1288 C CA . THR A 1 163 ? 21.072 32.806 26.741 1.00 50.22 163 THR A CA 1
ATOM 1289 C C . THR A 1 163 ? 21.175 31.331 26.389 1.00 49.78 163 THR A C 1
ATOM 1290 O O . THR A 1 163 ? 20.768 30.483 27.179 1.00 50.87 163 THR A O 1
ATOM 1294 N N . TRP A 1 164 ? 21.705 31.010 25.213 1.00 48.96 164 TRP A N 1
ATOM 1295 C CA . TRP A 1 164 ? 21.844 29.605 24.826 1.00 47.74 164 TRP A CA 1
ATOM 1296 C C . TRP A 1 164 ? 23.229 29.254 24.306 1.00 48.18 164 TRP A C 1
ATOM 1297 O O . TRP A 1 164 ? 23.408 28.255 23.602 1.00 48.10 164 TRP A O 1
ATOM 1308 N N . ASN A 1 165 ? 24.201 30.089 24.663 1.00 49.26 165 ASN A N 1
ATOM 1309 C CA . ASN A 1 165 ? 25.602 29.895 24.289 1.00 51.21 165 ASN A CA 1
ATOM 1310 C C . ASN A 1 165 ? 25.787 29.467 22.844 1.00 50.48 165 ASN A C 1
ATOM 1311 O O . ASN A 1 165 ? 26.298 28.382 22.563 1.00 50.38 165 ASN A O 1
ATOM 1316 N N . ILE A 1 166 ? 25.367 30.333 21.932 1.00 49.16 166 ILE A N 1
ATOM 1317 C CA . ILE A 1 166 ? 25.479 30.060 20.514 1.00 46.99 166 ILE A CA 1
ATOM 1318 C C . ILE A 1 166 ? 26.759 30.710 20.012 1.00 46.38 166 ILE A C 1
ATOM 1319 O O . ILE A 1 166 ? 27.039 31.870 20.326 1.00 45.83 166 ILE A O 1
ATOM 1324 N N . PRO A 1 167 ? 27.567 29.962 19.242 1.00 45.22 167 PRO A N 1
ATOM 1325 C CA . PRO A 1 167 ? 28.812 30.529 18.725 1.00 44.51 167 PRO A CA 1
ATOM 1326 C C . PRO A 1 167 ? 28.491 31.858 18.077 1.00 45.41 167 PRO A C 1
ATOM 1327 O O . PRO A 1 167 ? 27.384 32.057 17.576 1.00 46.28 167 PRO A O 1
ATOM 1331 N N . ALA A 1 168 ? 29.446 32.774 18.095 1.00 46.38 168 ALA A N 1
ATOM 1332 C CA . ALA A 1 168 ? 29.225 34.081 17.499 1.00 47.35 168 ALA A CA 1
ATOM 1333 C C . ALA A 1 168 ? 29.026 33.992 15.983 1.00 47.92 168 ALA A C 1
ATOM 1334 O O . ALA A 1 168 ? 28.284 34.785 15.408 1.00 49.16 168 ALA A O 1
ATOM 1336 N N . GLU A 1 169 ? 29.670 33.014 15.349 1.00 48.49 169 GLU A N 1
ATOM 1337 C CA . GLU A 1 169 ? 29.597 32.838 13.899 1.00 48.28 169 GLU A CA 1
ATOM 1338 C C . GLU A 1 169 ? 28.302 32.238 13.366 1.00 45.60 169 GLU A C 1
ATOM 1339 O O . GLU A 1 169 ? 28.178 32.008 12.167 1.00 46.21 169 GLU A O 1
ATOM 1345 N N . TRP A 1 170 ? 27.350 31.963 14.244 1.00 42.47 170 TRP A N 1
ATOM 1346 C CA . TRP A 1 170 ? 26.071 31.417 13.811 1.00 40.36 170 TRP A CA 1
ATOM 1347 C C . TRP A 1 170 ? 25.068 32.557 13.710 1.00 39.70 170 TRP A C 1
ATOM 1348 O O . TRP A 1 170 ? 24.802 33.242 14.698 1.00 39.08 170 TRP A O 1
ATOM 1359 N N . SER A 1 171 ? 24.509 32.778 12.528 1.00 37.38 171 SER A N 1
ATOM 1360 C CA . SER A 1 171 ? 23.535 33.846 12.409 1.00 3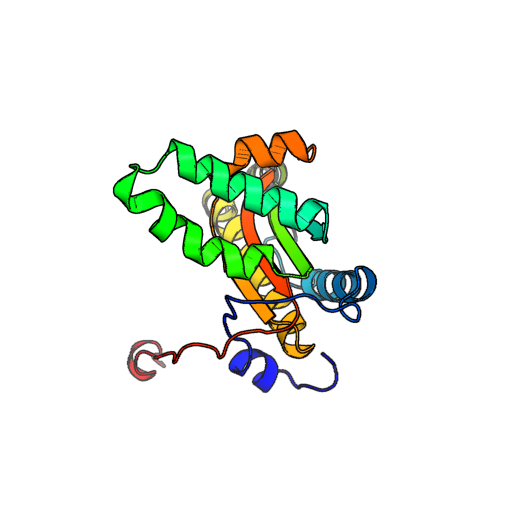6.58 171 SER A CA 1
ATOM 1361 C C . SER A 1 171 ? 22.147 33.246 12.392 1.00 35.35 171 SER A C 1
ATOM 1362 O O . SER A 1 171 ? 21.903 32.245 11.721 1.00 34.57 171 SER A O 1
ATOM 1365 N N . LEU A 1 172 ? 21.241 33.855 13.150 1.00 35.05 172 LEU A N 1
ATOM 1366 C CA . LEU A 1 172 ? 19.871 33.382 13.222 1.00 34.19 172 LEU A CA 1
ATOM 1367 C C . LEU A 1 172 ? 19.138 33.679 11.916 1.00 35.22 172 LEU A C 1
ATOM 1368 O O . LEU A 1 172 ? 19.038 34.834 11.500 1.00 34.78 172 LEU A O 1
ATOM 1373 N N . VAL A 1 173 ? 18.621 32.626 11.287 1.00 35.94 173 VAL A N 1
ATOM 1374 C CA . VAL A 1 173 ? 17.923 32.733 10.012 1.00 35.41 173 VAL A CA 1
ATOM 1375 C C . VAL A 1 173 ? 16.412 32.616 10.124 1.00 35.26 173 VAL A C 1
ATOM 1376 O O . VAL A 1 173 ? 15.680 33.257 9.373 1.00 36.24 173 VAL A O 1
ATOM 1380 N N . GLY A 1 174 ? 15.939 31.794 11.050 1.00 34.95 174 GLY A N 1
ATOM 1381 C CA . GLY A 1 174 ? 14.505 31.638 11.198 1.00 34.45 174 GLY A CA 1
ATOM 1382 C C . GLY A 1 174 ? 14.101 30.794 12.389 1.00 35.48 174 GLY A C 1
ATOM 1383 O O . GLY A 1 174 ? 14.922 30.082 12.971 1.00 35.19 174 GLY A O 1
ATOM 1384 N N . GLN A 1 175 ? 12.825 30.875 12.750 1.00 35.15 175 GLN A N 1
ATOM 1385 C CA . GLN A 1 175 ? 12.294 30.118 13.875 1.00 35.52 175 GLN A CA 1
ATOM 1386 C C . GLN A 1 175 ? 11.023 29.379 13.452 1.00 36.57 175 GLN A C 1
ATOM 1387 O O . GLN A 1 175 ? 10.154 29.951 12.789 1.00 38.28 175 GLN A O 1
ATOM 1393 N N . MET A 1 176 ? 10.915 28.111 13.841 1.00 36.30 176 MET A N 1
ATOM 1394 C CA . MET A 1 176 ? 9.760 27.299 13.481 1.00 35.64 176 MET A CA 1
ATOM 1395 C C . MET A 1 176 ? 9.028 26.728 14.702 1.00 37.63 176 MET A C 1
ATOM 1396 O O . MET A 1 176 ? 9.365 25.639 15.182 1.00 38.69 176 MET A O 1
ATOM 1401 N N . PRO A 1 177 ? 8.043 27.475 15.248 1.00 38.25 177 PRO A N 1
ATOM 1402 C CA . PRO A 1 177 ? 7.282 26.994 16.411 1.00 38.43 177 PRO A CA 1
ATOM 1403 C C . PRO A 1 177 ? 6.306 25.919 15.922 1.00 40.37 177 PRO A C 1
ATOM 1404 O O . PRO A 1 177 ? 5.564 26.127 14.957 1.00 40.79 177 PRO A O 1
ATOM 1408 N N . PHE A 1 178 ? 6.314 24.769 16.587 1.00 42.11 178 PHE A N 1
ATOM 1409 C CA . PHE A 1 178 ? 5.471 23.646 16.182 1.00 43.58 178 PHE A CA 1
ATOM 1410 C C . PHE A 1 178 ? 4.728 23.038 17.357 1.00 44.42 178 PHE A C 1
ATOM 1411 O O . PHE A 1 178 ? 5.035 23.327 18.512 1.00 44.30 178 PHE A O 1
ATOM 1419 N N . GLY A 1 179 ? 3.762 22.178 17.046 1.00 44.90 179 GLY A N 1
ATOM 1420 C CA . GLY A 1 179 ? 2.997 21.522 18.084 1.00 46.30 179 GLY A CA 1
ATOM 1421 C C . GLY A 1 179 ? 1.697 20.943 17.574 1.00 47.54 179 GLY A C 1
ATOM 1422 O O . GLY A 1 179 ? 1.432 20.933 16.374 1.00 47.21 179 GLY A O 1
ATOM 1423 N N . GLU A 1 180 ? 0.887 20.439 18.495 1.00 49.09 180 GLU A N 1
ATOM 1424 C CA . GLU A 1 180 ? -0.396 19.881 18.123 1.00 51.13 180 GLU A CA 1
ATOM 1425 C C . GLU A 1 180 ? -1.130 20.983 17.368 1.00 50.41 180 GLU A C 1
ATOM 1426 O O . GLU A 1 180 ? -1.329 22.076 17.889 1.00 49.98 180 GLU A O 1
ATOM 1432 N N . PRO A 1 181 ? -1.511 20.722 16.113 1.00 50.35 181 PRO A N 1
ATOM 1433 C CA . PRO A 1 181 ? -2.222 21.744 15.341 1.00 50.87 181 PRO A CA 1
ATOM 1434 C C . PRO A 1 181 ? -3.332 22.359 16.182 1.00 51.78 181 PRO A C 1
ATOM 1435 O O . PRO A 1 181 ? -3.909 21.683 17.030 1.00 53.25 181 PRO A O 1
ATOM 1439 N N . ASN A 1 182 ? -3.622 23.638 15.971 1.00 52.66 182 ASN A N 1
ATOM 1440 C CA . ASN A 1 182 ? -4.678 24.286 16.740 1.00 53.00 182 ASN A CA 1
ATOM 1441 C C . ASN A 1 182 ? -5.339 25.444 15.998 1.00 52.70 182 ASN A C 1
ATOM 1442 O O . ASN A 1 182 ? -5.844 26.390 16.604 1.00 52.64 182 ASN A O 1
ATOM 1447 N N . GLU A 1 183 ? -5.343 25.347 14.675 1.00 52.66 183 GLU A N 1
ATOM 1448 C CA . GLU A 1 183 ? -5.940 26.360 13.823 1.00 52.74 183 GLU A CA 1
ATOM 1449 C C . GLU A 1 183 ? -6.072 25.784 12.420 1.00 53.72 183 GLU A C 1
ATOM 1450 O O . GLU A 1 183 ? -5.296 24.914 12.025 1.00 54.21 183 GLU A O 1
ATOM 1456 N N . GLN A 1 184 ? -7.068 26.245 11.674 1.00 55.01 184 GLN A N 1
ATOM 1457 C CA . GLN A 1 184 ? -7.250 25.782 10.306 1.00 56.75 184 GLN A CA 1
ATOM 1458 C C . GLN A 1 184 ? -6.383 26.685 9.429 1.00 57.62 184 GLN A C 1
ATOM 1459 O O . GLN A 1 184 ? -6.410 27.911 9.567 1.00 56.70 184 GLN A O 1
ATOM 1465 N N . PRO A 1 185 ? -5.599 26.092 8.514 1.00 58.71 185 PRO A N 1
ATOM 1466 C CA . PRO A 1 185 ? -4.734 26.891 7.639 1.00 59.14 185 PRO A CA 1
ATOM 1467 C C . PRO A 1 185 ? -5.547 27.889 6.841 1.00 59.40 185 PRO A C 1
ATOM 1468 O O . PRO A 1 185 ? -6.680 27.603 6.449 1.00 59.66 185 PRO A O 1
ATOM 1472 N N . ALA A 1 186 ? -4.971 29.061 6.606 1.00 60.15 186 ALA A N 1
ATOM 1473 C CA . ALA A 1 186 ? -5.659 30.099 5.848 1.00 60.49 186 ALA A CA 1
ATOM 1474 C C . ALA A 1 186 ? -5.717 29.729 4.366 1.00 60.21 186 ALA A C 1
ATOM 1475 O O . ALA A 1 186 ? -4.902 28.945 3.880 1.00 60.81 186 ALA A O 1
ATOM 1477 N N . GLU A 1 187 ? -6.697 30.276 3.655 1.00 59.24 187 GLU A N 1
ATOM 1478 C CA . GLU A 1 187 ? -6.822 30.00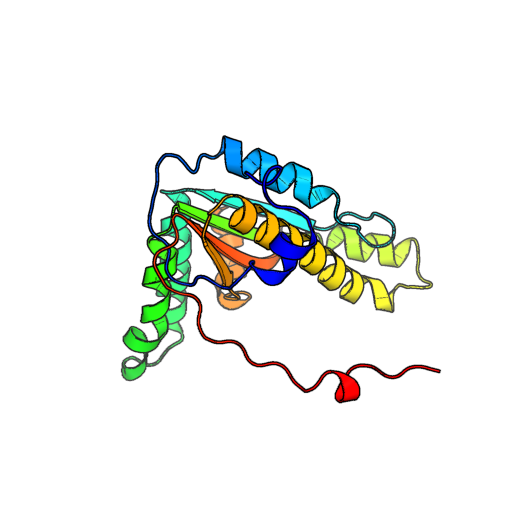6 2.232 1.00 58.17 187 GLU A CA 1
ATOM 1479 C C . GLU A 1 187 ? -5.565 30.561 1.563 1.00 55.18 187 GLU A C 1
ATOM 1480 O O . GLU A 1 187 ? -5.063 31.619 1.948 1.00 54.69 187 GLU A O 1
ATOM 1486 N N . ARG A 1 188 ? -5.048 29.841 0.576 1.00 51.29 188 ARG A N 1
ATOM 1487 C CA . ARG A 1 188 ? -3.853 30.279 -0.131 1.00 47.71 188 ARG A CA 1
ATOM 1488 C C . ARG A 1 188 ? -4.155 30.424 -1.612 1.00 46.31 188 ARG A C 1
ATOM 1489 O O . ARG A 1 188 ? -4.771 29.542 -2.205 1.00 47.33 188 ARG A O 1
ATOM 1497 N N . THR A 1 189 ? -3.725 31.533 -2.207 1.00 44.18 189 THR A N 1
ATOM 1498 C CA . THR A 1 189 ? -3.954 31.770 -3.631 1.00 41.36 189 THR A CA 1
ATOM 1499 C C . THR A 1 189 ? -2.661 31.598 -4.433 1.00 41.35 189 THR A C 1
ATOM 1500 O O . THR A 1 189 ? -1.564 31.724 -3.890 1.00 40.39 189 THR A O 1
ATOM 1504 N N . PHE A 1 190 ? -2.798 31.292 -5.721 1.00 41.19 190 PHE A N 1
ATOM 1505 C CA . PHE A 1 190 ? -1.648 31.098 -6.600 1.00 40.53 190 PHE A CA 1
ATOM 1506 C C . PHE A 1 190 ? -1.777 31.931 -7.859 1.00 41.13 190 PHE A C 1
ATOM 1507 O O . PHE A 1 190 ? -2.871 32.065 -8.409 1.00 41.99 190 PHE A O 1
ATOM 1515 N N . LEU A 1 191 ? -0.663 32.494 -8.319 1.00 41.71 191 LEU A N 1
ATOM 1516 C CA . LEU A 1 191 ? -0.685 33.261 -9.557 1.00 41.07 191 LEU A CA 1
ATOM 1517 C C . LEU A 1 191 ? -0.918 32.192 -10.601 1.00 42.36 191 LEU A C 1
ATOM 1518 O O . LEU A 1 191 ? -0.513 31.041 -10.415 1.00 41.51 191 LEU A O 1
ATOM 1523 N N . PRO A 1 192 ? -1.589 32.544 -11.704 1.00 43.96 192 PRO A N 1
ATOM 1524 C CA . PRO A 1 192 ? -1.824 31.532 -12.736 1.00 45.16 192 PRO A CA 1
ATOM 1525 C C . PRO A 1 192 ? -0.504 30.916 -13.230 1.00 46.57 192 PRO A C 1
ATOM 1526 O O . PRO A 1 192 ? 0.480 31.625 -13.464 1.00 46.04 192 PRO A O 1
ATOM 1530 N N . THR A 1 193 ? -0.497 29.591 -13.366 1.00 47.84 193 THR A N 1
ATOM 1531 C CA . THR A 1 193 ? 0.682 28.836 -13.786 1.00 49.63 193 THR A CA 1
ATOM 1532 C C . THR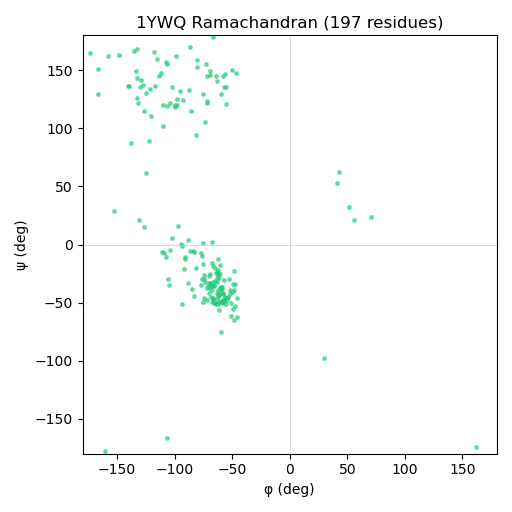 A 1 193 ? 1.372 29.299 -15.071 1.00 51.52 193 THR A C 1
ATOM 1533 O O . THR A 1 193 ? 2.600 29.349 -15.125 1.00 51.96 193 THR A O 1
ATOM 1537 N N . GLU A 1 194 ? 0.595 29.625 -16.101 1.00 53.64 194 GLU A N 1
ATOM 1538 C CA . GLU A 1 194 ? 1.160 30.062 -17.380 1.00 54.95 194 GLU A CA 1
ATOM 1539 C C . GLU A 1 194 ? 1.958 31.360 -17.259 1.00 53.84 194 GLU A C 1
ATOM 1540 O O . GLU A 1 194 ? 2.680 31.739 -18.181 1.00 52.91 194 GLU A O 1
ATOM 1546 N N . ASP A 1 195 ? 1.824 32.037 -16.121 1.00 53.41 195 ASP A N 1
ATOM 1547 C CA . ASP A 1 195 ? 2.538 33.288 -15.888 1.00 53.08 195 ASP A CA 1
ATOM 1548 C C . ASP A 1 195 ? 3.882 33.084 -15.198 1.00 51.95 195 ASP A C 1
ATOM 1549 O O . ASP A 1 195 ? 4.756 33.945 -15.273 1.00 53.20 195 ASP A O 1
ATOM 1554 N N . VAL A 1 196 ? 4.047 31.952 -14.524 1.00 49.61 196 VAL A N 1
ATOM 1555 C CA . VAL A 1 196 ? 5.287 31.669 -13.819 1.00 46.98 196 VAL A CA 1
ATOM 1556 C C . VAL A 1 196 ? 6.099 30.567 -14.496 1.00 46.04 196 VAL A C 1
ATOM 1557 O O . VAL A 1 196 ? 7.239 30.306 -14.114 1.00 45.97 196 VAL A O 1
ATOM 1561 N N . VAL A 1 197 ? 5.515 29.927 -15.504 1.00 45.37 197 VAL A N 1
ATOM 1562 C CA . VAL A 1 197 ? 6.192 28.853 -16.226 1.00 45.99 197 VAL A CA 1
ATOM 1563 C C . VAL A 1 197 ? 6.090 29.002 -17.749 1.00 47.51 197 VAL A C 1
ATOM 1564 O O . VAL A 1 197 ? 4.992 29.132 -18.298 1.00 48.08 197 VAL A O 1
ATOM 1568 N N . LYS A 1 198 ? 7.242 28.978 -18.421 1.00 48.81 198 LYS A N 1
ATOM 1569 C CA . LYS A 1 198 ? 7.310 29.112 -19.879 1.00 49.51 198 LYS A CA 1
ATOM 1570 C C . LYS A 1 198 ? 8.122 27.954 -20.434 1.00 49.19 198 LYS A C 1
ATOM 1571 O O . LYS A 1 198 ? 9.153 27.599 -19.873 1.00 49.20 198 LYS A O 1
ATOM 1577 N N . PHE A 1 199 ? 7.664 27.368 -21.535 1.00 49.69 199 PHE A N 1
ATOM 1578 C CA . PHE A 1 199 ? 8.377 26.250 -22.151 1.00 49.77 199 PHE A CA 1
ATOM 1579 C C . PHE A 1 199 ? 8.948 26.613 -23.518 1.00 51.38 199 PHE A C 1
ATOM 1580 O O . PHE A 1 199 ? 8.346 27.385 -24.266 1.00 52.88 199 PHE A O 1
ATOM 1588 N N . TYR A 1 200 ? 10.114 26.055 -23.834 1.00 52.38 200 TYR A N 1
ATOM 1589 C CA . TYR A 1 200 ? 10.774 26.289 -25.118 1.00 53.46 200 TYR A CA 1
ATOM 1590 C C . TYR A 1 200 ? 11.435 25.005 -25.594 1.00 54.34 200 TYR A C 1
ATOM 1591 O O . TYR A 1 200 ? 11.632 24.858 -26.821 1.00 55.41 200 TYR A O 1
#

Secondary structure (DSSP, 8-state):
-TTTS-HHHHHHH------EE--TTS-HHHHHHHHHHHTTS--GGG---EEEEEEEHHHHHHHHHHHHHHHHHHS-HHHHHHHHGGGHHHHTSSEEEEEEEEHHHHHHHHHH-GGGTTTHHHHHHHHHHHHHHHHHHHHHHTT-EE--B--TTTTHHHHHHHTT--TTEEEEEEEEEEEE-SPPPP-----HHHH----

B-factor: mean 44.69, std 11.15, range [17.3, 91.4]